Protein AF-A0A3Q0JD20-F1 (afdb_monomer_lite)

Organism: Diaphorina citri (NCBI:txid121845)

Foldseek 3Di:
DDDPPPPDPFFWWKWKWAWDPPQFGWIWIWIDTQVDQKIKIKTGLGAHPDPPAAQWKWKFWFDAFFDPVDPPPSQPCVNLPDTLAGVCVVPNIGGSVDIDIDIDGCVRAPCDDPSHRQRIKMKMAGPVHRVDIIMGGTYTDDPWDWDKDWDADDPQKGFIKIWIWTDRVSNNDIGIDIDDDIDGNDPDPDPDDDDDDWDKDFDPPDPPDGDTDTDD

Structure (mmCIF, N/CA/C/O backbone):
data_AF-A0A3Q0JD20-F1
#
_entry.id   AF-A0A3Q0JD20-F1
#
loop_
_atom_site.group_PDB
_atom_site.id
_atom_site.type_symbol
_atom_site.label_atom_id
_atom_site.label_alt_id
_atom_site.label_comp_id
_atom_site.label_asym_id
_atom_site.label_entity_id
_atom_site.label_seq_id
_atom_site.pdbx_PDB_ins_code
_atom_site.Cartn_x
_atom_site.Cartn_y
_atom_site.Cartn_z
_atom_site.occupancy
_atom_site.B_iso_or_equiv
_atom_site.auth_seq_id
_atom_site.auth_comp_id
_atom_site.auth_asym_id
_atom_site.auth_atom_id
_atom_site.pdbx_PDB_model_num
ATOM 1 N N . MET A 1 1 ? -13.501 -41.258 -25.781 1.00 37.03 1 MET A N 1
ATOM 2 C CA . MET A 1 1 ? -12.650 -40.958 -24.613 1.00 37.03 1 MET A CA 1
ATOM 3 C C . MET A 1 1 ? -12.610 -39.444 -24.490 1.00 37.03 1 MET A C 1
ATOM 5 O O . MET A 1 1 ? -11.920 -38.802 -25.266 1.00 37.03 1 MET A O 1
ATOM 9 N N . GLY A 1 2 ? -13.510 -38.872 -23.688 1.00 36.22 2 GLY A N 1
ATOM 10 C CA . GLY A 1 2 ? -13.656 -37.421 -23.565 1.00 36.22 2 GLY A CA 1
ATOM 11 C C . GLY A 1 2 ? -12.635 -36.885 -22.573 1.00 36.22 2 GLY A C 1
ATOM 12 O O . GLY A 1 2 ? -12.594 -37.350 -21.437 1.00 36.22 2 GLY A O 1
ATOM 13 N N . ILE A 1 3 ? -11.800 -35.949 -23.015 1.00 35.47 3 ILE A N 1
ATOM 14 C CA . ILE A 1 3 ? -10.909 -35.191 -22.140 1.00 35.47 3 ILE A CA 1
ATOM 15 C C . ILE A 1 3 ? -11.804 -34.243 -21.341 1.00 35.47 3 ILE A C 1
ATOM 17 O O . ILE A 1 3 ? -12.331 -33.273 -21.882 1.00 35.47 3 ILE A O 1
ATOM 21 N N . PHE A 1 4 ? -12.019 -34.555 -20.066 1.00 32.06 4 PHE A N 1
ATOM 22 C CA . PHE A 1 4 ? -12.565 -33.595 -19.119 1.00 32.06 4 PHE A CA 1
ATOM 23 C C . PHE A 1 4 ? -11.442 -32.616 -18.773 1.00 32.06 4 PHE A C 1
ATOM 25 O O . PHE A 1 4 ? -10.504 -32.966 -18.059 1.00 32.06 4 PHE A O 1
ATOM 32 N N . LEU A 1 5 ? -11.526 -31.394 -19.299 1.00 33.56 5 LEU A N 1
ATOM 33 C CA . LEU A 1 5 ? -10.832 -30.255 -18.710 1.00 33.56 5 LEU A CA 1
ATOM 34 C C . LEU A 1 5 ? -11.464 -30.033 -17.336 1.00 33.56 5 LEU A C 1
ATOM 36 O O . LEU A 1 5 ? -12.539 -29.450 -17.219 1.00 33.56 5 LEU A O 1
ATOM 40 N N . VAL A 1 6 ? -10.817 -30.557 -16.298 1.00 34.03 6 VAL A N 1
ATOM 41 C CA . VAL A 1 6 ? -11.076 -30.122 -14.930 1.00 34.03 6 VAL A CA 1
ATOM 42 C C . VAL A 1 6 ? -10.598 -28.677 -14.879 1.00 34.03 6 VAL A C 1
ATOM 44 O O . VAL A 1 6 ? -9.407 -28.416 -14.738 1.00 34.03 6 VAL A O 1
ATOM 47 N N . SER A 1 7 ? -11.515 -27.725 -15.045 1.00 38.41 7 SER A N 1
ATOM 48 C CA . SER A 1 7 ? -11.275 -26.365 -14.588 1.00 38.41 7 SER A CA 1
ATOM 49 C C . SER A 1 7 ? -11.127 -26.457 -13.074 1.00 38.41 7 SER A C 1
ATOM 51 O O . SER A 1 7 ? -12.126 -26.531 -12.354 1.00 38.41 7 SER A O 1
ATOM 53 N N . HIS A 1 8 ? -9.890 -26.539 -12.583 1.00 38.94 8 HIS A N 1
ATOM 54 C CA . HIS A 1 8 ? -9.627 -26.202 -11.194 1.00 38.94 8 HIS A CA 1
ATOM 55 C C . HIS A 1 8 ? -10.212 -24.805 -10.997 1.00 38.94 8 HIS A C 1
ATOM 57 O O . HIS A 1 8 ? -9.825 -23.860 -11.685 1.00 38.94 8 HIS A O 1
ATOM 63 N N . LEU A 1 9 ? -11.212 -24.695 -10.123 1.00 44.88 9 LEU A N 1
ATOM 64 C CA . LEU A 1 9 ? -11.564 -23.420 -9.522 1.00 44.88 9 LEU A CA 1
ATOM 65 C C . LEU A 1 9 ? -10.283 -22.967 -8.825 1.00 44.88 9 LEU A C 1
ATOM 67 O O . LEU A 1 9 ? -9.969 -23.467 -7.749 1.00 44.88 9 LEU A O 1
ATOM 71 N N . ALA A 1 10 ? -9.490 -22.138 -9.504 1.00 50.50 10 ALA A N 1
ATOM 72 C CA . ALA A 1 10 ? -8.225 -21.638 -8.998 1.00 50.50 10 ALA A CA 1
ATOM 73 C C . ALA A 1 10 ? -8.539 -20.728 -7.807 1.00 50.50 10 ALA A C 1
ATOM 75 O O . ALA A 1 10 ? -8.822 -19.543 -7.956 1.00 50.50 10 ALA A O 1
ATOM 76 N N . GLY A 1 11 ? -8.608 -21.334 -6.624 1.00 67.38 11 GLY A N 1
ATOM 77 C CA . GLY A 1 11 ? -8.734 -20.635 -5.359 1.00 67.38 11 GLY A CA 1
ATOM 78 C C . GLY A 1 11 ? -7.407 -19.981 -5.007 1.00 67.38 11 GLY A C 1
ATOM 79 O O . GLY A 1 11 ? -6.347 -20.585 -5.176 1.00 67.38 11 GLY A O 1
ATOM 80 N N . GLY A 1 12 ? -7.461 -18.750 -4.515 1.00 78.31 12 GLY A N 1
ATOM 81 C CA . GLY A 1 12 ? -6.278 -17.983 -4.152 1.00 78.31 12 GLY A CA 1
ATOM 82 C C . GLY A 1 12 ? -6.632 -16.639 -3.530 1.00 78.31 12 GLY A C 1
ATOM 83 O O . GLY A 1 12 ? -7.791 -16.214 -3.551 1.00 78.31 12 GLY A O 1
ATOM 84 N N . ILE A 1 13 ? -5.625 -15.983 -2.965 1.00 85.00 13 ILE A N 1
ATOM 85 C CA . ILE A 1 13 ? -5.710 -14.595 -2.513 1.00 85.00 13 ILE A CA 1
ATOM 86 C C . ILE A 1 13 ? -5.218 -13.722 -3.650 1.00 85.00 13 ILE A C 1
ATOM 88 O O . ILE A 1 13 ? -4.120 -13.929 -4.156 1.00 85.00 13 ILE A O 1
ATOM 92 N N . LYS A 1 14 ? -6.010 -12.719 -4.021 1.00 90.62 14 LYS A N 1
ATOM 93 C CA . LYS A 1 14 ? -5.610 -11.714 -4.999 1.00 90.62 14 LYS A CA 1
ATOM 94 C C . LYS A 1 14 ? -5.837 -10.332 -4.412 1.00 90.62 14 LYS A C 1
ATOM 96 O O . LYS A 1 14 ? -6.964 -9.979 -4.065 1.00 90.62 14 LYS A O 1
ATOM 101 N N . LEU A 1 15 ? -4.767 -9.557 -4.303 1.00 93.12 15 LEU A N 1
ATOM 102 C CA . LEU A 1 15 ? -4.792 -8.154 -3.917 1.00 93.12 15 LEU A CA 1
ATOM 103 C C . LEU A 1 15 ? -4.503 -7.285 -5.140 1.00 93.12 15 LEU A C 1
ATOM 105 O O . LEU A 1 15 ? -3.680 -7.636 -5.984 1.00 93.12 15 LEU A O 1
ATOM 109 N N . LYS A 1 16 ? -5.171 -6.138 -5.230 1.00 95.81 16 LYS A N 1
ATOM 110 C CA . LYS A 1 16 ? -4.946 -5.128 -6.261 1.00 95.81 16 LYS A CA 1
ATOM 111 C C . LYS A 1 16 ? -4.810 -3.741 -5.652 1.00 95.81 16 LYS A C 1
ATOM 113 O O . LYS A 1 16 ? -5.627 -3.333 -4.822 1.00 95.81 16 LYS A O 1
ATOM 118 N N . ALA A 1 17 ? -3.808 -3.012 -6.128 1.00 97.44 17 ALA A N 1
ATOM 119 C CA . ALA A 1 17 ? -3.634 -1.584 -5.911 1.00 97.44 17 ALA A CA 1
ATOM 120 C C . ALA A 1 17 ? -3.932 -0.838 -7.217 1.00 97.44 17 ALA A C 1
ATOM 122 O O . ALA A 1 17 ? -3.200 -0.977 -8.197 1.00 97.44 17 ALA A O 1
ATOM 123 N N . TYR A 1 18 ? -5.001 -0.040 -7.227 1.00 96.12 18 TYR A N 1
ATOM 124 C CA . TYR A 1 18 ? -5.397 0.769 -8.381 1.00 96.12 18 TYR A CA 1
ATOM 125 C C . TYR A 1 18 ? -4.775 2.161 -8.292 1.00 96.12 18 TYR A C 1
ATOM 127 O O . TYR A 1 18 ? -5.140 2.970 -7.438 1.00 96.12 18 TYR A O 1
ATOM 135 N N . ILE A 1 19 ? -3.841 2.453 -9.189 1.00 94.69 19 ILE A N 1
ATOM 136 C CA . ILE A 1 19 ? -3.089 3.704 -9.209 1.00 94.69 19 ILE A CA 1
ATOM 137 C C . ILE A 1 19 ? -3.730 4.643 -10.226 1.00 94.69 19 ILE A C 1
ATOM 139 O O . ILE A 1 19 ? -3.955 4.288 -11.381 1.00 94.69 19 ILE A O 1
ATOM 143 N N . SER A 1 20 ? -4.034 5.861 -9.784 1.00 91.94 20 SER A N 1
ATOM 144 C CA . SER A 1 20 ? -4.541 6.941 -10.634 1.00 91.94 20 SER A CA 1
ATOM 145 C C . SER A 1 20 ? -4.271 8.287 -9.963 1.00 91.94 20 SER A C 1
ATOM 147 O O . SER A 1 20 ? -5.159 8.913 -9.378 1.00 91.94 20 SER A O 1
ATOM 149 N N . GLN A 1 21 ? -3.016 8.727 -9.992 1.00 91.00 21 GLN A N 1
ATOM 150 C CA . GLN A 1 21 ? -2.583 9.960 -9.340 1.00 91.00 21 GLN A CA 1
ATOM 151 C C . GLN A 1 21 ? -1.404 10.573 -10.090 1.00 91.00 21 GLN A C 1
ATOM 153 O O . GLN A 1 21 ? -0.590 9.853 -10.651 1.00 91.00 21 GLN A O 1
ATOM 158 N N . HIS A 1 22 ? -1.315 11.908 -10.109 1.00 86.69 22 HIS A N 1
ATOM 159 C CA . HIS A 1 22 ? -0.212 12.629 -10.751 1.00 86.69 22 HIS A CA 1
ATOM 160 C C . HIS A 1 22 ? -0.002 12.213 -12.228 1.00 86.69 22 HIS A C 1
ATOM 162 O O . HIS A 1 22 ? 1.069 12.349 -12.774 1.00 86.69 22 HIS A O 1
ATOM 168 N N . GLY A 1 23 ? -1.015 11.703 -12.931 1.00 87.44 23 GLY A N 1
ATOM 169 C CA . GLY A 1 23 ? -0.831 11.221 -14.307 1.00 87.44 23 GLY A CA 1
ATOM 170 C C . GLY A 1 23 ? -0.112 9.871 -14.422 1.00 87.44 23 GLY A C 1
ATOM 171 O O . GLY A 1 23 ? 0.095 9.419 -15.542 1.00 87.44 23 GLY A O 1
ATOM 172 N N . VAL A 1 24 ? 0.207 9.200 -13.313 1.00 91.75 24 VAL A N 1
ATOM 173 C CA . VAL A 1 24 ? 0.491 7.759 -13.287 1.00 91.75 24 VAL A CA 1
ATOM 174 C C . VAL A 1 24 ? -0.833 7.016 -13.143 1.00 91.75 24 VAL A C 1
ATOM 176 O O . VAL A 1 24 ? -1.653 7.350 -12.281 1.00 91.75 24 VAL A O 1
ATOM 179 N N . GLN A 1 25 ? -1.058 6.026 -13.999 1.00 93.62 25 GLN A N 1
ATOM 180 C CA . GLN A 1 25 ? -2.265 5.209 -14.000 1.00 93.62 25 GLN A CA 1
ATOM 181 C C . GLN A 1 25 ? -1.908 3.749 -14.240 1.00 93.62 25 GLN A C 1
ATOM 183 O O . GLN A 1 25 ? -1.062 3.487 -15.078 1.00 93.62 25 GLN A O 1
ATOM 188 N N . GLY A 1 26 ? -2.591 2.827 -13.565 1.00 93.75 26 GLY A N 1
ATOM 189 C CA . GLY A 1 26 ? -2.533 1.390 -13.822 1.00 93.75 26 GLY A CA 1
ATOM 190 C C . GLY A 1 26 ? -2.874 0.593 -12.579 1.00 93.75 26 GLY A C 1
ATOM 191 O O . GLY A 1 26 ? -3.476 1.119 -11.642 1.00 93.75 26 GLY A O 1
ATOM 192 N N . GLU A 1 27 ? -2.479 -0.670 -12.555 1.00 95.50 27 GLU A N 1
ATOM 193 C CA . GLU A 1 27 ? -2.666 -1.520 -11.386 1.00 95.50 27 GLU A CA 1
ATOM 194 C C . GLU A 1 27 ? -1.433 -2.367 -11.085 1.00 95.50 27 GLU A C 1
ATOM 196 O O . GLU A 1 27 ? -0.681 -2.745 -11.986 1.00 95.50 27 GLU A O 1
ATOM 201 N N . VAL A 1 28 ? -1.251 -2.669 -9.801 1.00 97.06 28 VAL A N 1
ATOM 202 C CA . VAL A 1 28 ? -0.320 -3.691 -9.317 1.00 97.06 28 VAL A CA 1
ATOM 203 C C . VAL A 1 28 ? -1.145 -4.796 -8.673 1.00 97.06 28 VAL A C 1
ATOM 205 O O . VAL A 1 28 ? -1.977 -4.524 -7.804 1.00 97.06 28 VAL A O 1
ATOM 208 N N . THR A 1 29 ? -0.939 -6.029 -9.122 1.00 96.06 29 THR A N 1
ATOM 209 C CA . THR A 1 29 ? -1.633 -7.231 -8.660 1.00 96.06 29 THR A CA 1
ATOM 210 C C . THR A 1 29 ? -0.663 -8.107 -7.885 1.00 96.06 29 THR A C 1
ATOM 212 O O . THR A 1 29 ? 0.443 -8.344 -8.355 1.00 96.06 29 THR A O 1
ATOM 215 N N . LEU A 1 30 ? -1.084 -8.590 -6.718 1.00 95.12 30 LEU A N 1
ATOM 216 C CA . LEU A 1 30 ? -0.382 -9.603 -5.938 1.00 95.12 30 LEU A CA 1
ATOM 217 C C . LEU A 1 30 ? -1.311 -10.809 -5.829 1.00 95.12 30 LEU A C 1
ATOM 219 O O . LEU A 1 30 ? -2.433 -10.669 -5.342 1.00 95.12 30 LEU A O 1
ATOM 223 N N . GLU A 1 31 ? -0.878 -11.973 -6.289 1.00 92.62 31 GLU A N 1
ATOM 224 C CA . GLU A 1 31 ? -1.709 -13.172 -6.339 1.00 92.62 31 GLU A CA 1
ATOM 225 C C . GLU A 1 31 ? -0.970 -14.381 -5.779 1.00 92.62 31 GLU A C 1
ATOM 227 O O . GLU A 1 31 ? 0.162 -14.666 -6.154 1.00 92.62 31 GLU A O 1
ATOM 232 N N . GLN A 1 32 ? -1.631 -15.098 -4.877 1.00 88.94 32 GLN A N 1
ATOM 233 C CA . GLN A 1 32 ? -1.166 -16.360 -4.329 1.00 88.94 32 GLN A CA 1
ATOM 234 C C . GLN A 1 32 ? -2.228 -17.427 -4.575 1.00 88.94 32 GLN A C 1
ATOM 236 O O . GLN A 1 32 ? -3.343 -17.334 -4.051 1.00 88.94 32 GLN A O 1
ATOM 241 N N . HIS A 1 33 ? -1.881 -18.457 -5.341 1.00 85.56 33 HIS A N 1
ATOM 242 C CA . HIS A 1 33 ? -2.729 -19.635 -5.509 1.00 85.56 33 HIS A CA 1
ATOM 243 C C . HIS A 1 33 ? -2.646 -20.552 -4.280 1.00 85.56 33 HIS A C 1
ATOM 245 O O . HIS A 1 33 ? -1.617 -20.620 -3.617 1.00 85.56 33 HIS A O 1
ATOM 251 N N . TYR A 1 34 ? -3.732 -21.272 -3.973 1.00 74.75 34 TYR A N 1
ATOM 252 C CA . TYR A 1 34 ? -3.849 -22.114 -2.770 1.00 74.75 34 TYR A CA 1
ATOM 253 C C . TYR A 1 34 ? -2.707 -23.133 -2.599 1.00 74.75 34 TYR A C 1
ATOM 255 O O . TYR A 1 34 ? -2.218 -23.331 -1.489 1.00 74.75 34 TYR A O 1
ATOM 263 N N . ASP A 1 35 ? -2.272 -23.749 -3.698 1.00 72.75 35 ASP A N 1
ATOM 264 C CA . ASP A 1 35 ? -1.235 -24.788 -3.696 1.00 72.75 35 ASP A CA 1
ATOM 265 C C . ASP A 1 35 ? 0.189 -24.227 -3.848 1.00 72.75 35 ASP A C 1
ATOM 267 O O . ASP A 1 35 ? 1.164 -24.981 -3.894 1.00 72.75 35 ASP A O 1
ATOM 271 N N . GLU A 1 36 ? 0.329 -22.901 -3.921 1.00 80.19 36 GLU A N 1
ATOM 272 C CA . GLU A 1 36 ? 1.595 -22.235 -4.186 1.00 80.19 36 GLU A CA 1
ATOM 273 C C . GLU A 1 36 ? 2.115 -21.480 -2.961 1.00 80.19 36 GLU A C 1
ATOM 275 O O . GLU A 1 36 ? 1.438 -20.672 -2.322 1.00 80.19 36 GLU A O 1
ATOM 280 N N . ARG A 1 37 ? 3.397 -21.706 -2.659 1.00 84.19 37 ARG A N 1
ATOM 281 C CA . ARG A 1 37 ? 4.149 -20.849 -1.731 1.00 84.19 37 ARG A CA 1
ATOM 282 C C . ARG A 1 37 ? 4.674 -19.590 -2.405 1.00 84.19 37 ARG A C 1
ATOM 284 O O . ARG A 1 37 ? 5.256 -18.755 -1.729 1.00 84.19 37 ARG A O 1
ATOM 291 N N . SER A 1 38 ? 4.499 -19.465 -3.715 1.00 91.00 38 SER A N 1
ATOM 292 C CA . SER A 1 38 ? 4.871 -18.277 -4.463 1.00 91.00 38 SER A CA 1
ATOM 293 C C . SER A 1 38 ? 3.743 -17.259 -4.506 1.00 91.00 38 SER A C 1
ATOM 295 O O . SER A 1 38 ? 2.569 -17.607 -4.608 1.00 91.00 38 SER A O 1
ATOM 297 N N . ILE A 1 39 ? 4.133 -15.992 -4.491 1.00 93.56 39 ILE A N 1
ATOM 298 C CA . ILE A 1 39 ? 3.282 -14.856 -4.806 1.00 93.56 39 ILE A CA 1
ATOM 299 C C . ILE A 1 39 ? 3.717 -14.329 -6.164 1.00 93.56 39 ILE A C 1
ATOM 301 O O . ILE A 1 39 ? 4.885 -13.985 -6.360 1.00 93.56 39 ILE A O 1
ATOM 305 N N . GLN A 1 40 ? 2.760 -14.248 -7.078 1.00 95.19 40 GLN A N 1
ATOM 306 C CA . GLN A 1 40 ? 2.910 -13.570 -8.354 1.00 95.19 40 GLN A CA 1
ATOM 307 C C . GLN A 1 40 ? 2.619 -12.082 -8.169 1.00 95.19 40 GLN A C 1
ATOM 309 O O . GLN A 1 40 ? 1.579 -11.709 -7.626 1.00 95.19 40 GLN A O 1
ATOM 314 N N . ILE A 1 41 ? 3.540 -11.227 -8.605 1.00 96.06 41 ILE A N 1
ATOM 315 C CA . ILE A 1 41 ? 3.409 -9.771 -8.566 1.00 96.06 41 ILE A CA 1
ATOM 316 C C . ILE A 1 41 ? 3.479 -9.252 -9.990 1.00 96.06 41 ILE A C 1
ATOM 318 O O . ILE A 1 41 ? 4.504 -9.397 -10.652 1.00 96.06 41 ILE A O 1
ATOM 322 N N . GLU A 1 42 ? 2.406 -8.614 -10.441 1.00 95.75 42 GLU A N 1
ATOM 323 C CA . GLU A 1 42 ? 2.266 -8.149 -11.817 1.00 95.75 42 GLU A CA 1
ATOM 324 C C . GLU A 1 42 ? 1.830 -6.693 -11.879 1.00 95.75 42 GLU A C 1
ATOM 326 O O . GLU A 1 42 ? 0.903 -6.273 -11.183 1.00 95.75 42 GLU A O 1
ATOM 331 N N . THR A 1 43 ? 2.453 -5.918 -12.760 1.00 95.19 43 THR A N 1
ATOM 332 C CA . THR A 1 43 ? 1.970 -4.584 -13.125 1.00 95.19 43 THR A CA 1
ATOM 333 C C . THR A 1 43 ? 1.158 -4.672 -14.409 1.00 95.19 43 THR A C 1
ATOM 335 O O . THR A 1 43 ? 1.538 -5.352 -15.352 1.00 95.19 43 THR A O 1
ATOM 338 N N . THR A 1 44 ? -0.002 -4.021 -14.469 1.00 92.38 44 THR A N 1
ATOM 339 C CA . THR A 1 44 ? -0.865 -4.035 -15.661 1.00 92.38 44 THR A CA 1
ATOM 340 C C . THR A 1 44 ? -1.275 -2.621 -16.024 1.00 92.38 44 THR A C 1
ATOM 342 O O . THR A 1 44 ? -1.865 -1.897 -15.219 1.00 92.38 44 THR A O 1
ATOM 345 N N . GLY A 1 45 ? -0.949 -2.215 -17.255 1.00 86.50 45 GLY A N 1
ATOM 346 C CA . GLY A 1 45 ? -1.277 -0.885 -17.773 1.00 86.50 45 GLY A CA 1
ATOM 347 C C . GLY A 1 45 ? -0.721 0.258 -16.923 1.00 86.50 45 GLY A C 1
ATOM 348 O O . GLY A 1 45 ? -1.302 1.339 -16.944 1.00 86.50 45 GLY A O 1
ATOM 349 N N . LEU A 1 46 ? 0.344 0.000 -16.155 1.00 88.81 46 LEU A N 1
ATOM 350 C CA . LEU A 1 46 ? 0.976 0.967 -15.274 1.00 88.81 46 LEU A CA 1
ATOM 351 C C . LEU A 1 46 ? 1.896 1.869 -16.082 1.00 88.81 46 LEU A C 1
ATOM 353 O O . LEU A 1 46 ? 2.996 1.478 -16.438 1.00 88.81 46 LEU A O 1
ATOM 357 N N . VAL A 1 47 ? 1.399 3.060 -16.394 1.00 88.44 47 VAL A N 1
ATOM 358 C CA . VAL A 1 47 ? 2.043 4.021 -17.283 1.00 88.44 47 VAL A CA 1
ATOM 359 C C . VAL A 1 47 ? 1.977 5.420 -16.700 1.00 88.44 47 VAL A C 1
ATOM 361 O O . VAL A 1 47 ? 1.085 5.769 -15.921 1.00 88.44 47 VAL A O 1
ATOM 364 N N . ARG A 1 48 ? 2.897 6.263 -17.150 1.00 87.19 48 ARG A N 1
ATOM 365 C CA . ARG A 1 48 ? 2.909 7.693 -16.875 1.00 87.19 48 ARG A CA 1
ATOM 366 C C . ARG A 1 48 ? 2.426 8.459 -18.107 1.00 87.19 48 ARG A C 1
ATOM 368 O O . ARG A 1 48 ? 2.825 8.168 -19.224 1.00 87.19 48 ARG A O 1
ATOM 375 N N . LYS A 1 49 ? 1.571 9.458 -17.897 1.00 83.50 49 LYS A N 1
ATOM 376 C CA . LYS A 1 49 ? 1.000 10.325 -18.947 1.00 83.50 49 LYS A CA 1
ATOM 377 C C . LYS A 1 49 ? 1.701 11.678 -19.090 1.00 83.50 49 LYS A C 1
ATOM 379 O O . LYS A 1 49 ? 1.311 12.479 -19.932 1.00 83.50 49 LYS A O 1
ATOM 384 N N . VAL A 1 50 ? 2.654 11.975 -18.213 1.00 81.69 50 VAL A N 1
ATOM 385 C CA . VAL A 1 50 ? 3.371 13.253 -18.145 1.00 81.69 50 VAL A CA 1
ATOM 386 C C . VAL A 1 50 ? 4.831 12.976 -18.438 1.00 81.69 50 VAL A C 1
ATOM 388 O O . VAL A 1 50 ? 5.471 12.421 -17.563 1.00 81.69 50 VAL A O 1
ATOM 391 N N . ASP A 1 51 ? 5.360 13.382 -19.592 1.00 74.25 51 ASP A N 1
ATOM 392 C CA . ASP A 1 51 ? 6.689 12.967 -20.090 1.00 74.25 51 ASP A CA 1
ATOM 393 C C . ASP A 1 51 ? 7.899 13.573 -19.345 1.00 74.25 51 ASP A C 1
ATOM 395 O O . ASP A 1 51 ? 9.032 13.141 -19.542 1.00 74.25 51 ASP A O 1
ATOM 399 N N . THR A 1 52 ? 7.698 14.529 -18.432 1.00 79.06 52 THR A N 1
ATOM 400 C CA . THR A 1 52 ? 8.792 15.297 -17.793 1.00 79.06 52 THR A CA 1
ATOM 401 C C . THR A 1 52 ? 9.524 14.612 -16.631 1.00 79.06 52 THR A C 1
ATOM 403 O O . THR A 1 52 ? 10.619 15.025 -16.271 1.00 79.06 52 THR A O 1
ATOM 406 N N . TRP A 1 53 ? 8.932 13.599 -16.016 1.00 82.19 53 TRP A N 1
ATOM 407 C CA . TRP A 1 53 ? 9.515 12.767 -14.951 1.00 82.19 53 TRP A CA 1
ATOM 408 C C . TRP A 1 53 ? 10.372 11.598 -15.479 1.00 82.19 53 TRP A C 1
ATOM 410 O O . TRP A 1 53 ? 10.407 11.312 -16.674 1.00 82.19 53 TRP A O 1
ATOM 420 N N . GLY A 1 54 ? 11.102 10.922 -14.594 1.00 84.12 54 GLY A N 1
ATOM 421 C CA . GLY A 1 54 ? 11.777 9.670 -14.953 1.00 84.12 54 GLY A CA 1
ATOM 422 C C . GLY A 1 54 ? 10.796 8.496 -15.043 1.00 84.12 54 GLY A C 1
ATOM 423 O O . GLY A 1 54 ? 9.736 8.520 -14.410 1.00 84.12 54 GLY A O 1
ATOM 424 N N . ASP A 1 55 ? 11.170 7.452 -15.781 1.00 86.88 55 ASP A N 1
ATOM 425 C CA . ASP A 1 55 ? 10.383 6.211 -15.868 1.00 86.88 55 ASP A CA 1
ATOM 426 C C . ASP A 1 55 ? 10.755 5.197 -14.781 1.00 86.88 55 ASP A C 1
ATOM 428 O O . ASP A 1 55 ? 10.018 4.240 -14.561 1.00 86.88 55 ASP A O 1
ATOM 432 N N . LEU A 1 56 ? 11.843 5.451 -14.046 1.00 93.31 56 LEU A N 1
ATOM 433 C CA . LEU A 1 56 ? 12.272 4.653 -12.904 1.00 93.31 56 LEU A CA 1
ATOM 434 C C . LEU A 1 56 ? 11.612 5.139 -11.607 1.00 93.31 56 LEU A C 1
ATOM 436 O O . LEU A 1 56 ? 11.642 6.331 -11.279 1.00 93.31 56 LEU A O 1
ATOM 440 N N . TRP A 1 57 ? 11.004 4.207 -10.882 1.00 95.44 57 TRP A N 1
ATOM 441 C CA . TRP A 1 57 ? 10.241 4.446 -9.664 1.00 95.44 57 TRP A CA 1
ATOM 442 C C . TRP A 1 57 ? 10.620 3.441 -8.586 1.00 95.44 57 TRP A C 1
ATOM 444 O O . TRP A 1 57 ? 10.939 2.287 -8.854 1.00 95.44 57 TRP A O 1
ATOM 454 N N . HIS A 1 58 ? 10.544 3.887 -7.345 1.00 96.69 58 HIS A N 1
ATOM 455 C CA . HIS A 1 58 ? 10.770 3.071 -6.164 1.00 96.69 58 HIS A CA 1
ATOM 456 C C . HIS A 1 58 ? 9.436 2.705 -5.564 1.00 96.69 58 HIS A C 1
ATOM 458 O O . HIS A 1 58 ? 8.517 3.522 -5.576 1.00 96.69 58 HIS A O 1
ATOM 464 N N . TRP A 1 59 ? 9.328 1.495 -5.038 1.00 97.44 59 TRP A N 1
ATOM 465 C CA . TRP A 1 59 ? 8.064 0.969 -4.549 1.00 97.44 59 TRP A CA 1
ATOM 466 C C . TRP A 1 59 ? 8.205 0.322 -3.182 1.00 97.44 59 TRP A C 1
ATOM 468 O O . TRP A 1 59 ? 9.154 -0.399 -2.874 1.00 97.44 59 TRP A O 1
ATOM 478 N N . SER A 1 60 ? 7.241 0.619 -2.320 1.00 97.94 60 SER A N 1
ATOM 479 C CA . SER A 1 60 ? 7.209 0.124 -0.951 1.00 97.94 60 SER A CA 1
ATOM 480 C C . SER A 1 60 ? 5.778 -0.087 -0.483 1.00 97.94 60 SER A C 1
ATOM 482 O O . SER A 1 60 ? 4.844 0.528 -0.998 1.00 97.94 60 SER A O 1
ATOM 484 N N . ILE A 1 61 ? 5.607 -0.958 0.508 1.00 98.31 61 ILE A N 1
ATOM 485 C CA . ILE A 1 61 ? 4.325 -1.155 1.186 1.00 98.31 61 ILE A CA 1
ATOM 486 C C . ILE A 1 61 ? 4.368 -0.440 2.533 1.00 98.31 61 ILE A C 1
ATOM 488 O O . ILE A 1 61 ? 5.336 -0.577 3.289 1.00 98.31 61 ILE A O 1
ATOM 492 N N . ARG A 1 62 ? 3.323 0.328 2.831 1.00 98.00 62 ARG A N 1
ATOM 493 C CA . ARG A 1 62 ? 3.186 1.186 4.008 1.00 98.00 62 ARG A CA 1
ATOM 494 C C . ARG A 1 62 ? 2.004 0.754 4.867 1.00 98.00 62 ARG A C 1
ATOM 496 O O . ARG A 1 62 ? 1.017 0.232 4.364 1.00 98.00 62 ARG A O 1
ATOM 503 N N . GLU A 1 63 ? 2.134 0.981 6.166 1.00 94.88 63 GLU A N 1
ATOM 504 C CA . GLU A 1 63 ? 1.266 0.437 7.215 1.00 94.88 63 GLU A CA 1
ATOM 505 C C . GLU A 1 63 ? -0.223 0.758 7.065 1.00 94.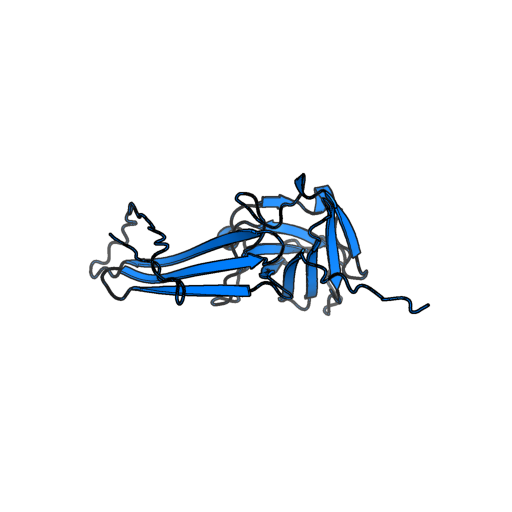88 63 GLU A C 1
ATOM 507 O O . GLU A 1 63 ? -1.054 -0.114 7.303 1.00 94.88 63 GLU A O 1
ATOM 512 N N . PHE A 1 64 ? -0.571 1.981 6.670 1.00 93.44 64 PHE A N 1
ATOM 513 C CA . PHE A 1 64 ? -1.959 2.430 6.649 1.00 93.44 64 PHE A CA 1
ATOM 514 C C . PHE A 1 64 ? -2.549 2.472 5.235 1.00 93.44 64 PHE A C 1
ATOM 516 O O . PHE A 1 64 ? -1.828 2.766 4.273 1.00 93.44 64 PHE A O 1
ATOM 523 N N . PRO A 1 65 ? -3.865 2.220 5.092 1.00 93.62 65 PRO A N 1
ATOM 524 C CA . PRO A 1 65 ? -4.574 2.422 3.835 1.00 93.62 65 PRO A CA 1
ATOM 525 C C . PRO A 1 65 ? -4.549 3.897 3.421 1.00 93.62 65 PRO A C 1
ATOM 527 O O . PRO A 1 65 ? -4.444 4.803 4.248 1.00 93.62 65 PRO A O 1
ATOM 530 N N . VAL A 1 66 ? -4.712 4.152 2.123 1.00 93.81 66 VAL A N 1
ATOM 531 C CA . VAL A 1 66 ? -4.826 5.516 1.599 1.00 93.81 66 VAL A CA 1
ATOM 532 C C . VAL A 1 66 ? -6.176 6.117 1.987 1.00 93.81 66 VAL A C 1
ATOM 534 O O . VAL A 1 66 ? -7.235 5.579 1.660 1.00 93.81 66 VAL A O 1
ATOM 537 N N . GLU A 1 67 ? -6.142 7.280 2.635 1.00 88.69 67 GLU A N 1
ATOM 538 C CA . GLU A 1 67 ? -7.339 8.055 2.952 1.00 88.69 67 GLU A CA 1
ATOM 539 C C . GLU A 1 67 ? -7.740 8.948 1.763 1.00 88.69 67 GLU A C 1
ATOM 541 O O . GLU A 1 67 ? -7.072 9.933 1.439 1.00 88.69 67 GLU A O 1
ATOM 546 N N . TYR A 1 68 ? -8.860 8.627 1.111 1.00 86.56 68 TYR A N 1
ATOM 547 C CA . TYR A 1 68 ? -9.333 9.354 -0.077 1.00 86.56 68 TYR A CA 1
ATOM 548 C C . TYR A 1 68 ? -10.233 10.564 0.232 1.00 86.56 68 TYR A C 1
ATOM 550 O O . TYR A 1 68 ? -10.641 11.269 -0.690 1.00 86.56 68 TYR A O 1
ATOM 558 N N . THR A 1 69 ? -10.527 10.847 1.506 1.00 84.06 69 THR A N 1
ATOM 559 C CA . THR A 1 69 ? -11.312 12.029 1.920 1.00 84.06 69 THR A CA 1
ATOM 560 C C . THR A 1 69 ? -10.550 13.333 1.660 1.00 84.06 69 THR A C 1
ATOM 562 O O . THR A 1 69 ? -11.147 14.338 1.271 1.00 84.06 69 THR A O 1
ATOM 565 N N . ARG A 1 70 ? -9.219 13.314 1.823 1.00 82.31 70 ARG A N 1
ATOM 566 C CA . ARG A 1 70 ? -8.316 14.432 1.545 1.00 82.31 70 ARG A CA 1
ATOM 567 C C . ARG A 1 70 ? -7.305 14.027 0.483 1.00 82.31 70 ARG A C 1
ATOM 569 O O . ARG A 1 70 ? -6.326 13.344 0.762 1.00 82.31 70 ARG A O 1
ATOM 576 N N . LEU A 1 71 ? -7.524 14.515 -0.735 1.00 86.06 71 LEU A N 1
ATOM 577 C CA . LEU A 1 71 ? -6.715 14.154 -1.900 1.00 86.06 71 LEU A CA 1
ATOM 578 C C . LEU A 1 71 ? -5.271 14.674 -1.830 1.00 86.06 71 LEU A C 1
ATOM 580 O O . LEU A 1 71 ? -4.380 14.051 -2.403 1.00 86.06 71 LEU A O 1
ATOM 584 N N . GLU A 1 72 ? -5.039 15.783 -1.136 1.00 87.00 72 GLU A N 1
ATOM 585 C CA . GLU A 1 72 ? -3.715 16.383 -0.953 1.00 87.00 72 GLU A CA 1
ATOM 586 C C . GLU A 1 72 ? -2.925 15.676 0.150 1.00 87.00 72 GLU A C 1
ATOM 588 O O . GLU A 1 72 ? -3.486 15.327 1.195 1.00 87.00 72 GLU A O 1
ATOM 593 N N . GLU A 1 73 ? -1.614 15.509 -0.066 1.00 90.19 73 GLU A N 1
ATOM 594 C CA . GLU A 1 73 ? -0.671 14.930 0.910 1.00 90.19 73 GLU A CA 1
ATOM 595 C C . GLU A 1 73 ? -1.076 13.523 1.395 1.00 90.19 73 GLU A C 1
ATOM 597 O O . GLU A 1 73 ? -0.644 13.059 2.444 1.00 90.19 73 GLU A O 1
ATOM 602 N N . ARG A 1 74 ? -1.927 12.812 0.646 1.00 93.81 74 ARG A N 1
ATOM 603 C CA . ARG A 1 74 ? -2.402 11.477 1.042 1.00 93.81 74 ARG A CA 1
ATOM 604 C C . ARG A 1 74 ? -1.316 10.403 1.013 1.00 93.81 74 ARG A C 1
ATOM 606 O O . ARG A 1 74 ? -1.479 9.380 1.658 1.00 93.81 74 ARG A O 1
ATOM 613 N N . CYS A 1 75 ? -0.229 10.651 0.281 1.00 96.19 75 CYS A N 1
ATOM 614 C CA . CYS A 1 75 ? 0.902 9.734 0.145 1.00 96.19 75 CYS A CA 1
ATOM 615 C C . CYS A 1 75 ? 2.116 10.138 0.999 1.00 96.19 75 CYS A C 1
ATOM 617 O O . CYS A 1 75 ? 3.238 9.736 0.690 1.00 96.19 75 CYS A O 1
ATOM 619 N N . THR A 1 76 ? 1.935 10.984 2.020 1.00 95.62 76 THR A N 1
ATOM 620 C CA . THR A 1 76 ? 3.034 11.319 2.935 1.00 95.62 76 THR A CA 1
ATOM 621 C C . THR A 1 76 ? 3.238 10.225 3.976 1.00 95.62 76 THR A C 1
ATOM 623 O O . THR A 1 76 ? 2.329 9.450 4.285 1.00 95.62 76 THR A O 1
ATOM 626 N N . ASP A 1 77 ? 4.443 10.172 4.534 1.00 95.69 77 ASP A N 1
ATOM 627 C CA . ASP A 1 77 ? 4.817 9.177 5.535 1.00 95.69 77 ASP A CA 1
ATOM 628 C C . ASP A 1 77 ? 3.960 9.293 6.807 1.00 95.69 77 ASP A C 1
ATOM 630 O O . ASP A 1 77 ? 3.617 8.282 7.414 1.00 95.69 77 ASP A O 1
ATOM 634 N N . GLU A 1 78 ? 3.533 10.507 7.172 1.00 94.12 78 GLU A N 1
ATOM 635 C CA . GLU A 1 78 ? 2.659 10.746 8.326 1.00 94.12 78 GLU A CA 1
ATOM 636 C C . GLU A 1 78 ? 1.279 10.107 8.160 1.00 94.12 78 GLU A C 1
ATOM 638 O O . GLU A 1 78 ? 0.656 9.741 9.155 1.00 94.12 78 GLU A O 1
ATOM 643 N N . ARG A 1 79 ? 0.787 9.982 6.919 1.00 93.56 79 ARG A N 1
ATOM 644 C CA . ARG A 1 79 ? -0.523 9.379 6.635 1.00 93.56 79 ARG A CA 1
ATOM 645 C C . ARG A 1 79 ? -0.443 7.895 6.347 1.00 93.56 79 ARG A C 1
ATOM 647 O O . ARG A 1 79 ? -1.309 7.154 6.792 1.00 93.56 79 ARG A O 1
ATOM 654 N N . LEU A 1 80 ? 0.579 7.470 5.612 1.00 95.75 80 LEU A N 1
ATOM 655 C CA . LEU A 1 80 ? 0.739 6.067 5.237 1.00 95.75 80 LEU A CA 1
ATOM 656 C C . LEU A 1 80 ? 1.391 5.228 6.345 1.00 95.75 80 LEU A C 1
ATOM 658 O O . LEU A 1 80 ? 1.419 4.004 6.249 1.00 95.75 80 LEU A O 1
ATOM 662 N N . GLY A 1 81 ? 1.905 5.857 7.405 1.00 95.81 81 GLY A N 1
ATOM 663 C CA . GLY A 1 81 ? 2.564 5.160 8.507 1.00 95.81 81 GLY A CA 1
ATOM 664 C C . GLY A 1 81 ? 3.932 4.629 8.096 1.00 95.81 81 GLY A C 1
ATOM 665 O O . GLY A 1 81 ? 4.486 5.038 7.075 1.00 95.81 81 GLY A O 1
ATOM 666 N N . LYS A 1 82 ? 4.518 3.725 8.887 1.00 96.75 82 LYS A N 1
ATOM 667 C CA . LYS A 1 82 ? 5.881 3.228 8.629 1.00 96.75 82 LYS A CA 1
ATOM 668 C C . LYS A 1 82 ? 5.946 2.358 7.368 1.00 96.75 82 LYS A C 1
ATOM 670 O O . LYS A 1 82 ? 4.943 1.813 6.907 1.00 96.75 82 LYS A O 1
ATOM 675 N N . GLN A 1 83 ? 7.151 2.191 6.832 1.00 97.38 83 GLN A N 1
ATOM 676 C CA . GLN A 1 83 ? 7.400 1.216 5.775 1.00 97.38 83 GLN A CA 1
ATOM 677 C C . GLN A 1 83 ? 7.361 -0.202 6.351 1.00 97.38 83 GLN A C 1
ATOM 679 O O . GLN A 1 83 ? 8.127 -0.514 7.261 1.00 97.38 83 GLN A O 1
ATOM 684 N N . LEU A 1 84 ? 6.484 -1.048 5.811 1.00 96.12 84 LEU A N 1
ATOM 685 C CA . LEU A 1 84 ? 6.412 -2.470 6.145 1.00 96.12 84 LEU A CA 1
ATOM 686 C C . LEU A 1 84 ? 7.382 -3.282 5.288 1.00 96.12 84 LEU A C 1
ATOM 688 O O . LEU A 1 84 ? 8.119 -4.113 5.809 1.00 96.12 84 LEU A O 1
ATOM 692 N N . VAL A 1 85 ? 7.401 -3.014 3.977 1.00 96.75 85 VAL A N 1
ATOM 693 C CA . VAL A 1 85 ? 8.205 -3.763 3.003 1.00 96.75 85 VAL A CA 1
ATOM 694 C C . VAL A 1 85 ? 8.864 -2.807 2.018 1.00 96.75 85 VAL A C 1
ATOM 696 O O . VAL A 1 85 ? 8.212 -1.911 1.482 1.00 96.75 85 VAL A O 1
ATOM 699 N N . ASN A 1 86 ? 10.157 -3.020 1.766 1.00 96.75 86 ASN A N 1
ATOM 700 C CA . ASN A 1 86 ? 10.882 -2.381 0.672 1.00 96.75 86 ASN A CA 1
ATOM 701 C C . ASN A 1 86 ? 10.878 -3.302 -0.558 1.00 96.75 86 ASN A C 1
ATOM 703 O O . ASN A 1 86 ? 11.653 -4.261 -0.595 1.00 96.75 86 ASN A O 1
ATOM 707 N N . LEU A 1 87 ? 10.036 -3.027 -1.556 1.00 96.75 87 LEU A N 1
ATOM 708 C CA . LEU A 1 87 ? 9.943 -3.893 -2.735 1.00 96.75 87 LEU A CA 1
ATOM 709 C C . LEU A 1 87 ? 11.172 -3.762 -3.638 1.00 96.7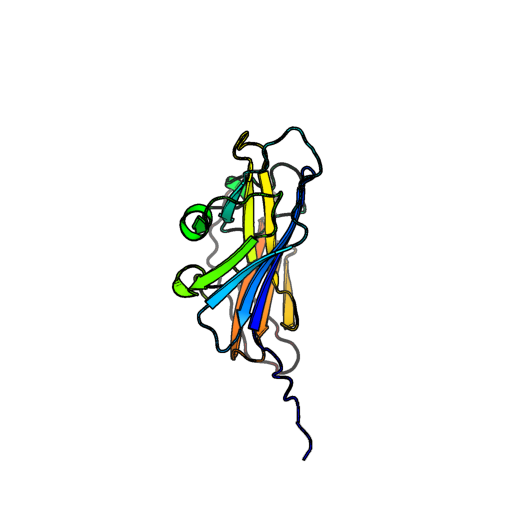5 87 LEU A C 1
ATOM 711 O O . LEU A 1 87 ? 11.552 -4.754 -4.251 1.00 96.75 87 LEU A O 1
ATOM 715 N N . ASP A 1 88 ? 11.876 -2.625 -3.630 1.00 95.50 88 ASP A N 1
ATOM 716 C CA . ASP A 1 88 ? 13.143 -2.481 -4.360 1.00 95.50 88 ASP A CA 1
ATOM 717 C C . ASP A 1 88 ? 14.164 -3.545 -3.945 1.00 95.50 88 ASP A C 1
ATOM 719 O O . ASP A 1 88 ? 14.904 -4.072 -4.770 1.00 95.50 88 ASP A O 1
ATOM 723 N N . SER A 1 89 ? 14.209 -3.870 -2.650 1.00 95.00 89 SER A N 1
ATOM 724 C CA . SER A 1 89 ? 15.173 -4.835 -2.111 1.00 95.00 89 SER A CA 1
ATOM 725 C C . SER A 1 89 ? 14.878 -6.283 -2.510 1.00 95.00 89 SER A C 1
ATOM 727 O O . SER A 1 89 ? 15.762 -7.131 -2.420 1.00 95.00 89 SER A O 1
ATOM 729 N N . ILE A 1 90 ? 13.648 -6.553 -2.955 1.00 94.31 90 ILE A N 1
ATOM 730 C CA . ILE A 1 90 ? 13.166 -7.886 -3.328 1.00 94.31 90 ILE A CA 1
ATOM 731 C C . ILE A 1 90 ? 13.124 -8.025 -4.856 1.00 94.31 90 ILE A C 1
ATOM 733 O O . ILE A 1 90 ? 13.527 -9.050 -5.399 1.00 94.31 90 ILE A O 1
ATOM 737 N N . LEU A 1 91 ? 12.638 -6.993 -5.547 1.00 94.94 91 LEU A N 1
ATOM 738 C CA . LEU A 1 91 ? 12.264 -7.023 -6.963 1.00 94.94 91 LEU A CA 1
ATOM 739 C C . LEU A 1 91 ? 13.111 -6.085 -7.833 1.00 94.94 91 LEU A C 1
ATOM 741 O O . LEU A 1 91 ? 13.095 -6.206 -9.056 1.00 94.94 91 LEU A O 1
ATOM 745 N N . GLY A 1 92 ? 13.854 -5.166 -7.215 1.00 94.62 92 GLY A N 1
ATOM 746 C CA . GLY A 1 92 ? 14.450 -4.019 -7.891 1.00 94.62 92 GLY A CA 1
ATOM 747 C C . GLY A 1 92 ? 13.458 -2.862 -8.075 1.00 94.62 92 GLY A C 1
ATOM 748 O O . GLY A 1 92 ? 12.267 -3.006 -7.785 1.00 94.62 92 GLY A O 1
ATOM 749 N N . PRO A 1 93 ? 13.948 -1.692 -8.520 1.00 93.81 93 PRO A N 1
ATOM 750 C CA . PRO A 1 93 ? 13.098 -0.555 -8.850 1.00 93.81 93 PRO A CA 1
ATOM 751 C C . PRO A 1 93 ? 12.216 -0.860 -10.067 1.00 93.81 93 PRO A C 1
ATOM 753 O O . PRO A 1 93 ? 12.541 -1.692 -10.915 1.00 93.81 93 PRO A O 1
ATOM 756 N N . LEU A 1 94 ? 11.100 -0.150 -10.157 1.00 93.62 94 LEU A N 1
ATOM 757 C CA . LEU A 1 94 ? 10.073 -0.330 -11.166 1.00 93.62 94 LEU A CA 1
ATOM 758 C C . LEU A 1 94 ? 10.287 0.616 -12.355 1.00 93.62 94 LEU A C 1
ATOM 760 O O . LEU A 1 94 ? 10.358 1.828 -12.176 1.00 93.62 94 LEU A O 1
ATOM 764 N N . ASP A 1 95 ? 10.332 0.071 -13.569 1.00 91.62 95 ASP A N 1
ATOM 765 C CA . ASP A 1 95 ? 10.312 0.847 -14.816 1.00 91.62 95 ASP A CA 1
ATOM 766 C C . ASP A 1 95 ? 8.878 0.913 -15.366 1.00 91.62 95 ASP A C 1
ATOM 768 O O . ASP A 1 95 ? 8.334 -0.095 -15.816 1.00 91.62 95 ASP A O 1
ATOM 772 N N . LEU A 1 96 ? 8.261 2.098 -15.341 1.00 88.81 96 LEU A N 1
ATOM 773 C CA . LEU A 1 96 ? 6.874 2.311 -15.779 1.00 88.81 96 LEU A CA 1
ATOM 774 C C . LEU A 1 96 ? 6.668 2.220 -17.300 1.00 88.81 96 LEU A C 1
ATOM 776 O O . LEU A 1 96 ? 5.527 2.257 -17.759 1.00 88.81 96 LEU A O 1
ATOM 780 N N . ASN A 1 97 ? 7.728 2.107 -18.102 1.00 83.44 97 ASN A N 1
ATOM 781 C CA . ASN A 1 97 ? 7.588 1.839 -19.536 1.00 83.44 97 ASN A CA 1
ATOM 782 C C . ASN A 1 97 ? 7.389 0.353 -19.845 1.00 83.44 97 ASN A C 1
ATOM 784 O O . ASN A 1 97 ? 7.097 -0.005 -20.990 1.00 83.44 97 ASN A O 1
ATOM 788 N N . GLN A 1 98 ? 7.574 -0.518 -18.854 1.00 83.56 98 GLN A N 1
ATOM 789 C CA . GLN A 1 98 ? 7.574 -1.959 -19.040 1.00 83.56 98 GLN A CA 1
ATOM 790 C C . GLN A 1 98 ? 6.571 -2.626 -18.106 1.00 83.56 98 GLN A C 1
ATOM 792 O O . GLN A 1 98 ? 6.410 -2.272 -16.943 1.00 83.56 98 GLN A O 1
ATOM 797 N N . THR A 1 99 ? 5.889 -3.639 -18.632 1.00 87.25 99 THR A N 1
ATOM 798 C CA . THR A 1 99 ? 5.136 -4.573 -17.794 1.00 87.25 99 THR A CA 1
ATOM 799 C C . THR A 1 99 ? 6.132 -5.435 -17.030 1.00 87.25 99 THR A C 1
ATOM 801 O O . THR A 1 99 ? 7.023 -6.035 -17.631 1.00 87.25 99 THR A O 1
ATOM 804 N N . SER A 1 100 ? 5.968 -5.505 -15.717 1.00 88.25 100 SER A N 1
ATOM 805 C CA . SER A 1 100 ? 6.761 -6.351 -14.833 1.00 88.25 100 SER A CA 1
ATOM 806 C C . SER A 1 100 ? 5.908 -7.491 -14.284 1.00 88.25 100 SER A C 1
ATOM 808 O O . SER A 1 100 ? 4.749 -7.296 -13.917 1.00 88.25 100 SER A O 1
ATOM 810 N N . SER A 1 101 ? 6.484 -8.691 -14.253 1.00 93.50 101 SER A N 1
ATOM 811 C CA . SER A 1 101 ? 5.894 -9.887 -13.649 1.00 93.50 101 SER A CA 1
ATOM 812 C C . SER A 1 101 ? 6.998 -10.616 -12.888 1.00 93.50 101 SER A C 1
ATOM 814 O O . SER A 1 101 ? 8.075 -10.876 -13.434 1.00 93.50 101 SER A O 1
ATOM 816 N N . HIS A 1 102 ? 6.759 -10.871 -11.606 1.00 93.75 102 HIS A N 1
ATOM 817 C CA . HIS A 1 102 ? 7.720 -11.469 -10.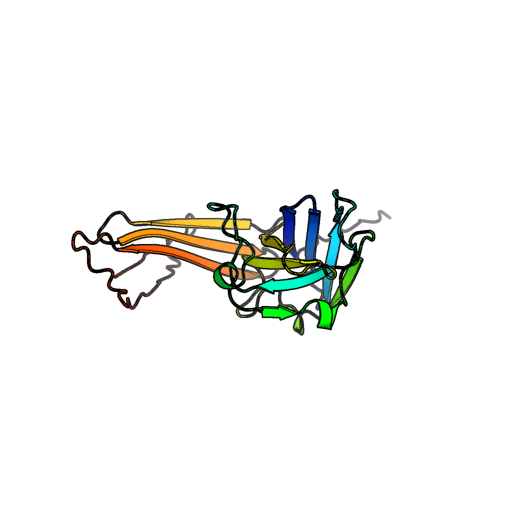688 1.00 93.75 102 HIS A CA 1
ATOM 818 C C . HIS A 1 102 ? 7.059 -12.570 -9.866 1.00 93.75 102 HIS A C 1
ATOM 820 O O . HIS A 1 102 ? 5.913 -12.434 -9.454 1.00 93.75 102 HIS A O 1
ATOM 826 N N . SER A 1 103 ? 7.825 -13.610 -9.546 1.00 94.50 103 SER A N 1
ATOM 827 C CA . SER A 1 103 ? 7.418 -14.674 -8.629 1.00 94.50 103 SER A CA 1
ATOM 828 C C . SER A 1 103 ? 8.347 -14.665 -7.420 1.00 94.50 103 SER A C 1
ATOM 830 O O . SER A 1 103 ? 9.552 -14.873 -7.578 1.00 94.50 103 SER A O 1
ATOM 832 N N . ILE A 1 104 ? 7.805 -14.440 -6.224 1.00 93.69 104 ILE A N 1
ATOM 833 C CA . ILE A 1 104 ? 8.567 -14.416 -4.964 1.00 93.69 104 ILE A CA 1
ATOM 834 C C . ILE A 1 104 ? 8.023 -15.421 -3.958 1.00 93.69 104 ILE A C 1
ATOM 836 O O . ILE A 1 104 ? 6.882 -15.849 -4.072 1.00 93.69 104 ILE A O 1
ATOM 840 N N . ASP A 1 105 ? 8.827 -15.788 -2.965 1.00 90.88 105 ASP A N 1
ATOM 841 C CA . ASP A 1 105 ? 8.363 -16.621 -1.854 1.00 90.88 105 ASP A CA 1
ATOM 842 C C . ASP A 1 105 ? 7.405 -15.834 -0.940 1.00 90.88 105 ASP A C 1
ATOM 844 O O . ASP A 1 105 ? 7.651 -14.667 -0.622 1.00 90.88 105 ASP A O 1
ATOM 848 N N . ASN A 1 106 ? 6.324 -16.477 -0.501 1.00 85.12 106 ASN A N 1
ATOM 849 C CA . ASN A 1 106 ? 5.338 -15.938 0.431 1.00 85.12 106 ASN A CA 1
ATOM 850 C C . ASN A 1 106 ? 5.952 -15.503 1.767 1.00 85.12 106 ASN A C 1
ATOM 852 O O . ASN A 1 106 ? 5.467 -14.548 2.368 1.00 85.12 106 ASN A O 1
ATOM 856 N N . ASP A 1 107 ? 7.044 -16.130 2.210 1.00 87.88 107 ASP A N 1
ATOM 857 C CA . ASP A 1 107 ? 7.732 -15.734 3.444 1.00 87.88 107 ASP A CA 1
ATOM 858 C C . ASP A 1 107 ? 8.320 -14.309 3.362 1.00 87.88 107 ASP A C 1
ATOM 860 O O . ASP A 1 107 ? 8.534 -13.663 4.390 1.00 87.88 107 ASP A O 1
ATOM 864 N N . LEU A 1 108 ? 8.553 -13.791 2.147 1.00 89.25 108 LEU A N 1
ATOM 865 C CA . LEU A 1 108 ? 9.039 -12.426 1.920 1.00 89.25 108 LEU A CA 1
ATOM 866 C C . LEU A 1 108 ? 7.914 -11.383 1.909 1.00 89.25 108 LEU A C 1
ATOM 868 O O . LEU A 1 108 ? 8.182 -10.208 2.165 1.00 89.25 108 LEU A O 1
ATOM 872 N N . LEU A 1 109 ? 6.679 -11.782 1.580 1.00 93.06 109 LEU A N 1
ATOM 873 C CA . LEU A 1 109 ? 5.559 -10.856 1.405 1.00 93.06 109 LEU A CA 1
ATOM 874 C C . LEU A 1 109 ? 4.186 -11.479 1.710 1.00 93.06 109 LEU A C 1
ATOM 876 O O . LEU A 1 109 ? 3.348 -11.537 0.815 1.00 93.06 109 LEU A O 1
ATOM 880 N N . PRO A 1 110 ? 3.889 -11.907 2.946 1.00 91.12 110 PRO A N 1
ATOM 881 C CA . PRO A 1 110 ? 2.597 -12.517 3.244 1.00 91.12 110 PRO A CA 1
ATOM 882 C C . PRO A 1 110 ? 1.428 -11.618 2.811 1.00 91.12 110 PRO A C 1
ATOM 884 O O . PRO A 1 110 ? 1.386 -10.437 3.157 1.00 91.12 110 PRO A O 1
ATOM 887 N N . LEU A 1 111 ? 0.462 -12.149 2.053 1.00 90.44 111 LEU A N 1
ATOM 888 C CA . LEU A 1 111 ? -0.707 -11.358 1.628 1.00 90.44 111 LEU A CA 1
ATOM 889 C C . LEU A 1 111 ? -1.732 -11.187 2.759 1.00 90.44 111 LEU A C 1
ATOM 891 O O . LEU A 1 111 ? -2.410 -10.165 2.839 1.00 90.44 111 LEU A O 1
ATOM 895 N N . THR A 1 112 ? -1.806 -12.179 3.644 1.00 86.88 112 THR A N 1
ATOM 896 C CA . THR A 1 112 ? -2.760 -12.307 4.757 1.00 86.88 112 THR A CA 1
ATOM 897 C C . THR A 1 112 ? -2.047 -12.719 6.049 1.00 86.88 112 THR A C 1
ATOM 899 O O . THR A 1 112 ? -0.880 -13.111 6.033 1.00 86.88 112 THR A O 1
ATOM 902 N N . GLY A 1 113 ? -2.750 -12.675 7.176 1.00 82.62 113 GLY A N 1
ATOM 903 C CA . GLY A 1 113 ? -2.253 -12.972 8.513 1.00 82.62 113 GLY A CA 1
ATOM 904 C C . GLY A 1 113 ? -1.737 -11.731 9.242 1.00 82.62 113 GLY A C 1
ATOM 905 O O . GLY A 1 113 ? -1.848 -10.603 8.775 1.00 82.62 113 GLY A O 1
ATOM 906 N N . THR A 1 114 ? -1.135 -11.930 10.415 1.00 80.94 114 THR A N 1
ATOM 907 C CA . THR A 1 114 ? -0.687 -10.825 11.288 1.00 80.94 114 THR A CA 1
ATOM 908 C C . THR A 1 114 ? 0.412 -9.954 10.680 1.00 80.94 114 THR A C 1
ATOM 910 O O . THR A 1 114 ? 0.554 -8.801 11.071 1.00 80.94 114 THR A O 1
ATOM 913 N N . ASN A 1 115 ? 1.184 -10.510 9.745 1.00 87.50 115 ASN A N 1
ATOM 914 C CA . ASN A 1 115 ? 2.208 -9.799 8.974 1.00 87.50 115 ASN A CA 1
ATOM 915 C C . ASN A 1 115 ? 1.764 -9.580 7.515 1.00 87.50 115 ASN A C 1
ATOM 917 O O . ASN A 1 115 ? 2.598 -9.297 6.659 1.00 87.50 115 ASN A O 1
ATOM 921 N N . GLY A 1 116 ? 0.473 -9.782 7.236 1.00 89.94 116 GLY A N 1
ATOM 922 C CA . GLY A 1 116 ? -0.120 -9.656 5.915 1.00 89.94 116 GLY A CA 1
ATOM 923 C C . GLY A 1 116 ? -0.146 -8.212 5.422 1.00 89.94 116 GLY A C 1
ATOM 924 O O . GLY A 1 116 ? -0.242 -7.278 6.218 1.00 89.94 116 GLY A O 1
ATOM 925 N N . VAL A 1 117 ? -0.096 -8.026 4.104 1.00 93.50 117 VAL A N 1
ATOM 926 C CA . VAL A 1 117 ? -0.149 -6.695 3.469 1.00 93.50 117 VAL A CA 1
ATOM 927 C C . VAL A 1 117 ? -1.536 -6.298 2.956 1.00 93.50 117 VAL A C 1
ATOM 929 O O . VAL A 1 117 ? -1.694 -5.233 2.359 1.00 93.50 117 VAL A O 1
ATOM 932 N N . TRP A 1 118 ? -2.567 -7.115 3.172 1.00 91.88 118 TRP A N 1
ATOM 933 C CA . TRP A 1 118 ? -3.938 -6.708 2.874 1.00 91.88 118 TRP A CA 1
ATOM 934 C C . TRP A 1 118 ? -4.325 -5.446 3.672 1.00 91.88 118 TRP A C 1
ATOM 936 O O . TRP A 1 118 ? -4.089 -5.353 4.873 1.00 91.88 118 TRP A O 1
ATOM 946 N N . GLY A 1 119 ? -4.885 -4.445 2.981 1.00 90.44 119 GLY A N 1
ATOM 947 C CA . GLY A 1 119 ? -5.290 -3.155 3.550 1.00 90.44 119 GLY A CA 1
ATOM 948 C C . GLY A 1 119 ? -4.145 -2.170 3.786 1.00 90.44 119 GLY A C 1
ATOM 949 O O . GLY A 1 119 ? -4.405 -0.991 4.024 1.00 90.44 119 GLY A O 1
ATOM 950 N N . ALA A 1 120 ? -2.894 -2.610 3.648 1.00 95.31 120 ALA A N 1
ATOM 951 C CA . ALA A 1 120 ? -1.736 -1.730 3.570 1.00 95.31 120 ALA A CA 1
ATOM 952 C C . ALA A 1 120 ? -1.769 -0.917 2.261 1.00 95.31 120 ALA A C 1
ATOM 954 O O . ALA A 1 120 ? -2.488 -1.251 1.312 1.00 95.31 120 ALA A O 1
ATOM 955 N N . SER A 1 121 ? -0.984 0.155 2.177 1.00 97.75 121 SER A N 1
ATOM 956 C CA . SER A 1 121 ? -0.866 0.940 0.943 1.00 97.75 121 SER A CA 1
ATOM 957 C C . SER A 1 121 ? 0.417 0.627 0.185 1.00 97.75 121 SER A C 1
ATOM 959 O O . SER A 1 121 ? 1.483 0.459 0.765 1.00 97.75 121 SER A O 1
ATOM 961 N N . LEU A 1 122 ? 0.318 0.576 -1.138 1.00 98.31 122 LEU A N 1
ATOM 962 C CA . LEU A 1 122 ? 1.451 0.643 -2.045 1.00 98.31 122 LEU A CA 1
ATOM 963 C C . LEU A 1 122 ? 1.811 2.115 -2.256 1.00 98.31 122 LEU A C 1
ATOM 965 O O . LEU A 1 122 ? 0.939 2.913 -2.601 1.00 98.31 122 LEU A O 1
ATOM 969 N N . LEU A 1 123 ? 3.080 2.462 -2.078 1.00 98.12 123 LEU A N 1
ATOM 970 C CA . LEU A 1 123 ? 3.653 3.773 -2.363 1.00 98.12 123 LEU A CA 1
ATOM 971 C C . LEU A 1 123 ? 4.665 3.628 -3.498 1.00 98.12 123 LEU A C 1
ATOM 973 O O . LEU A 1 123 ? 5.590 2.827 -3.378 1.00 98.12 123 LEU A O 1
ATOM 977 N N . LEU A 1 124 ? 4.506 4.425 -4.557 1.00 97.19 124 LEU A N 1
ATOM 978 C CA . LEU A 1 124 ? 5.516 4.628 -5.588 1.00 97.19 124 LEU A CA 1
ATOM 979 C C . LEU A 1 124 ? 6.095 6.043 -5.490 1.00 97.19 124 LEU A C 1
ATOM 981 O O . LEU A 1 124 ? 5.346 7.020 -5.392 1.00 97.19 124 LEU A O 1
ATOM 985 N N . GLU A 1 125 ? 7.413 6.154 -5.586 1.00 96.44 125 GLU A N 1
ATOM 986 C CA . GLU A 1 125 ? 8.144 7.421 -5.599 1.00 96.44 125 GLU A CA 1
ATOM 987 C C . GLU A 1 125 ? 9.004 7.517 -6.856 1.00 96.44 125 GLU A C 1
ATOM 989 O O . GLU A 1 125 ? 9.693 6.560 -7.211 1.00 96.44 125 GLU A O 1
ATOM 994 N N . ASN A 1 126 ? 8.992 8.667 -7.527 1.00 95.12 126 ASN A N 1
ATOM 995 C CA . ASN A 1 126 ? 9.850 8.860 -8.690 1.00 95.12 126 ASN A CA 1
ATOM 996 C C . ASN A 1 126 ? 11.328 8.896 -8.272 1.00 95.12 126 ASN A C 1
ATOM 998 O O . ASN A 1 126 ? 11.673 9.542 -7.282 1.00 95.12 126 ASN A O 1
ATOM 1002 N N . ASP A 1 127 ? 12.208 8.239 -9.032 1.00 94.31 127 ASP A N 1
ATOM 1003 C CA . ASP A 1 127 ? 13.644 8.243 -8.728 1.00 94.31 127 ASP A CA 1
ATOM 1004 C C . ASP A 1 127 ? 14.265 9.646 -8.865 1.00 94.31 127 ASP A C 1
ATOM 1006 O O . ASP A 1 127 ? 15.009 10.088 -7.990 1.00 94.31 127 ASP A O 1
ATOM 1010 N N . GLY A 1 128 ? 13.893 10.383 -9.919 1.00 90.50 128 GLY A N 1
ATOM 1011 C CA . GLY A 1 128 ? 14.423 11.721 -10.200 1.00 90.50 128 GLY A CA 1
ATOM 1012 C C . GLY A 1 128 ? 13.927 12.809 -9.242 1.00 90.50 128 GLY A C 1
ATOM 1013 O O . GLY A 1 128 ? 14.660 13.756 -8.963 1.00 90.50 128 GLY A O 1
ATOM 1014 N N . ASP A 1 129 ? 12.704 12.674 -8.722 1.00 92.19 129 ASP A N 1
ATOM 1015 C CA . ASP A 1 129 ? 12.131 13.573 -7.716 1.00 92.19 129 ASP A CA 1
ATOM 1016 C C . ASP A 1 129 ? 11.200 12.821 -6.749 1.00 92.19 129 ASP A C 1
ATOM 1018 O O . ASP A 1 129 ? 10.022 12.587 -7.025 1.00 92.19 129 ASP A O 1
ATOM 1022 N N . ARG A 1 130 ? 11.719 12.507 -5.556 1.00 91.81 130 ARG A N 1
ATOM 1023 C CA . ARG A 1 130 ? 11.005 11.773 -4.492 1.00 91.81 130 ARG A CA 1
ATOM 1024 C C . ARG A 1 130 ? 9.799 12.509 -3.909 1.00 91.81 130 ARG A C 1
ATOM 1026 O O . ARG A 1 130 ? 9.035 11.914 -3.148 1.00 91.81 130 ARG A O 1
ATOM 1033 N N . THR A 1 131 ? 9.609 13.789 -4.235 1.00 91.06 131 THR A N 1
ATOM 1034 C CA . THR A 1 131 ? 8.391 14.521 -3.860 1.00 91.06 131 THR A CA 1
ATOM 1035 C C . THR A 1 131 ? 7.193 14.112 -4.720 1.00 91.06 131 THR A C 1
ATOM 1037 O O . THR A 1 131 ? 6.044 14.255 -4.295 1.00 91.06 131 THR A O 1
ATOM 1040 N N . ILE A 1 132 ? 7.443 13.528 -5.896 1.00 92.44 132 ILE A N 1
ATOM 1041 C CA . ILE A 1 132 ? 6.418 12.975 -6.774 1.00 92.44 132 ILE A CA 1
ATOM 1042 C C . ILE A 1 132 ? 6.082 11.566 -6.291 1.00 92.44 132 ILE A C 1
ATOM 1044 O O . ILE A 1 132 ? 6.801 10.597 -6.544 1.00 92.44 132 ILE A O 1
ATOM 1048 N N . ARG A 1 133 ? 4.957 11.470 -5.583 1.00 95.06 133 ARG A N 1
ATOM 1049 C CA . ARG A 1 133 ? 4.503 10.250 -4.917 1.00 95.06 133 ARG A CA 1
ATOM 1050 C C . ARG A 1 133 ? 3.114 9.860 -5.381 1.00 95.06 133 ARG A C 1
ATOM 1052 O O . ARG A 1 133 ? 2.212 10.697 -5.415 1.00 95.06 133 ARG A O 1
ATOM 1059 N N . VAL A 1 134 ? 2.910 8.583 -5.670 1.00 95.81 134 VAL A N 1
ATOM 1060 C CA . VAL A 1 134 ? 1.581 8.021 -5.930 1.00 95.81 134 VAL A CA 1
ATOM 1061 C C . VAL A 1 134 ? 1.353 6.835 -5.017 1.00 95.81 134 VAL A C 1
ATOM 1063 O O . VAL A 1 134 ? 2.273 6.078 -4.735 1.00 95.81 134 VAL A O 1
ATOM 1066 N N . CYS A 1 135 ? 0.135 6.683 -4.518 1.00 97.44 135 CYS A N 1
ATOM 1067 C CA . CYS A 1 135 ? -0.175 5.616 -3.586 1.00 97.44 135 CYS A CA 1
ATOM 1068 C C . CYS A 1 135 ? -1.574 5.057 -3.815 1.00 97.44 135 CYS A C 1
ATOM 1070 O O . CYS A 1 135 ? -2.465 5.751 -4.317 1.00 97.44 135 CYS A O 1
ATOM 1072 N N . ALA A 1 136 ? -1.761 3.793 -3.445 1.00 97.62 136 ALA A N 1
ATOM 1073 C CA . ALA A 1 136 ? -3.037 3.099 -3.533 1.00 97.62 136 ALA A CA 1
ATOM 1074 C C . ALA A 1 136 ? -3.140 2.003 -2.468 1.00 97.62 136 ALA A C 1
ATOM 1076 O O . ALA A 1 136 ? -2.146 1.363 -2.138 1.00 97.62 136 ALA A O 1
ATOM 1077 N N . THR A 1 137 ? -4.337 1.770 -1.935 1.00 95.94 137 THR A N 1
ATOM 1078 C CA . THR A 1 137 ? -4.580 0.683 -0.973 1.00 95.94 137 THR A CA 1
ATOM 1079 C C . THR A 1 137 ? -4.583 -0.677 -1.677 1.00 95.94 137 THR A C 1
ATOM 1081 O O . THR A 1 137 ? -5.179 -0.817 -2.746 1.00 95.94 137 THR A O 1
ATOM 1084 N N . LEU A 1 138 ? -3.959 -1.686 -1.065 1.00 95.38 138 LEU A N 1
ATOM 1085 C CA . LEU A 1 138 ? -4.034 -3.087 -1.478 1.00 95.38 138 LEU A CA 1
ATOM 1086 C C . LEU A 1 138 ? -5.383 -3.669 -1.056 1.00 95.38 138 LEU A C 1
ATOM 1088 O O . LEU A 1 138 ? -5.608 -4.016 0.104 1.00 95.38 138 LEU A O 1
ATOM 1092 N N . THR A 1 139 ? -6.294 -3.758 -2.017 1.00 91.31 139 THR A N 1
ATOM 1093 C CA . THR A 1 139 ? -7.672 -4.226 -1.816 1.00 91.31 139 THR A CA 1
ATOM 1094 C C . THR A 1 139 ? -7.860 -5.627 -2.373 1.00 91.31 139 THR A C 1
ATOM 1096 O O . THR A 1 139 ? -7.165 -6.020 -3.305 1.00 91.31 139 THR A O 1
ATOM 1099 N N . VAL A 1 140 ? -8.802 -6.396 -1.829 1.00 89.00 140 VAL A N 1
ATOM 1100 C CA . VAL A 1 140 ? -9.094 -7.732 -2.364 1.00 89.00 140 VAL A CA 1
ATOM 1101 C C . VAL A 1 140 ? -9.755 -7.626 -3.732 1.00 89.00 140 VAL A C 1
ATOM 1103 O O . VAL A 1 140 ? -10.672 -6.834 -3.941 1.00 89.00 140 VAL A O 1
ATOM 1106 N N . ALA A 1 141 ? -9.294 -8.457 -4.659 1.00 86.06 141 ALA A N 1
ATOM 1107 C CA . ALA A 1 141 ? -9.851 -8.619 -5.990 1.00 86.06 141 ALA A CA 1
ATOM 1108 C C . ALA A 1 141 ? -10.229 -10.089 -6.244 1.00 86.06 141 ALA A C 1
ATOM 1110 O O . ALA A 1 141 ? -9.711 -11.003 -5.609 1.00 86.06 141 ALA A O 1
ATOM 1111 N N . GLY A 1 142 ? -11.126 -10.329 -7.203 1.00 73.81 142 GLY A N 1
ATOM 1112 C CA . GLY A 1 142 ? -11.564 -11.680 -7.573 1.00 73.81 142 GLY A CA 1
ATOM 1113 C C . GLY A 1 142 ? -12.759 -12.184 -6.758 1.00 73.81 142 GLY A C 1
ATOM 1114 O O . GLY A 1 142 ? -13.631 -11.409 -6.380 1.00 73.81 142 GLY A O 1
ATOM 1115 N N . SER A 1 143 ? -12.831 -13.498 -6.533 1.00 60.69 143 SER A N 1
ATOM 1116 C CA . SER A 1 143 ? -13.990 -14.180 -5.930 1.00 60.69 143 SER A CA 1
ATOM 1117 C C . SER A 1 143 ? -13.987 -14.227 -4.396 1.00 60.69 143 SER A C 1
ATOM 1119 O O . SER A 1 143 ? -14.810 -14.928 -3.807 1.00 60.69 143 SER A O 1
ATOM 1121 N N . GLY A 1 144 ? -13.060 -13.526 -3.737 1.00 61.59 144 GLY A N 1
ATOM 1122 C CA . GLY A 1 144 ? -13.038 -13.401 -2.280 1.00 61.59 144 GLY A CA 1
ATOM 1123 C C . GLY A 1 144 ? -14.243 -12.597 -1.788 1.00 61.59 144 GLY A C 1
ATOM 11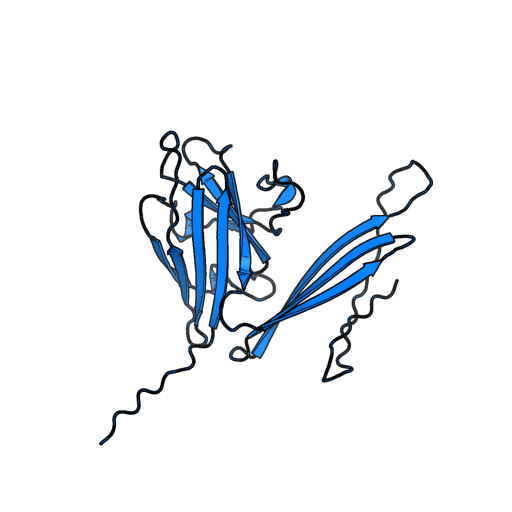24 O O . GLY A 1 144 ? -14.500 -11.494 -2.265 1.00 61.59 144 GLY A O 1
ATOM 1125 N N . GLY A 1 145 ? -15.002 -13.144 -0.838 1.00 64.75 145 GLY A N 1
ATOM 1126 C CA . GLY A 1 145 ? -16.135 -12.435 -0.251 1.00 64.75 145 GLY A CA 1
ATOM 1127 C C . GLY A 1 145 ? -15.656 -11.445 0.806 1.00 64.75 145 GLY A C 1
ATOM 1128 O O . GLY A 1 145 ? -15.294 -11.872 1.904 1.00 64.75 145 GLY A O 1
ATOM 1129 N N . ILE A 1 146 ? -15.682 -10.145 0.497 1.00 73.06 146 ILE A N 1
ATOM 1130 C CA . ILE A 1 146 ? -15.542 -9.090 1.509 1.00 73.06 146 ILE A CA 1
ATOM 1131 C C . ILE A 1 146 ? -16.872 -8.974 2.255 1.00 73.06 146 ILE A C 1
ATOM 1133 O O . ILE A 1 146 ? -17.929 -8.790 1.648 1.00 73.06 146 ILE A O 1
ATOM 1137 N N . LYS A 1 147 ? -16.825 -9.059 3.581 1.00 77.38 147 LYS A N 1
ATOM 1138 C CA . LYS A 1 147 ? -17.922 -8.652 4.461 1.00 77.38 147 LYS A CA 1
ATOM 1139 C C . LYS A 1 147 ? -17.501 -7.377 5.176 1.00 77.38 147 LYS A C 1
ATOM 1141 O O . LYS A 1 147 ? -16.369 -7.292 5.635 1.00 77.38 147 LYS A O 1
ATOM 1146 N N . LEU A 1 148 ? -18.414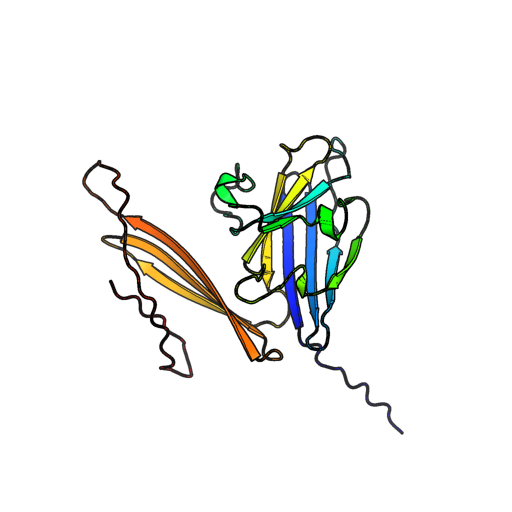 -6.420 5.289 1.00 78.38 148 LEU A N 1
ATOM 1147 C CA . LEU A 1 148 ? -18.191 -5.155 5.982 1.00 78.38 148 LEU A CA 1
ATOM 1148 C C . LEU A 1 148 ? -19.253 -4.985 7.069 1.00 78.38 148 LEU A C 1
ATOM 1150 O O . LEU A 1 148 ? -20.435 -5.211 6.813 1.00 78.38 148 LEU A O 1
ATOM 1154 N N . ALA A 1 149 ? -18.842 -4.555 8.257 1.00 78.75 149 ALA A N 1
ATOM 1155 C CA . ALA A 1 149 ? -19.742 -4.022 9.272 1.00 78.75 149 ALA A CA 1
ATOM 1156 C C . ALA A 1 149 ? -19.251 -2.655 9.747 1.00 78.75 149 ALA A C 1
ATOM 1158 O O . ALA A 1 149 ? -18.049 -2.411 9.836 1.00 78.75 149 ALA A O 1
ATOM 1159 N N . GLU A 1 150 ? -20.192 -1.782 10.092 1.00 82.62 150 GLU A N 1
ATOM 1160 C CA . GLU A 1 150 ? -19.920 -0.465 10.660 1.00 82.62 150 GLU A CA 1
ATOM 1161 C C . GLU A 1 150 ? -20.568 -0.370 12.043 1.00 82.62 150 GLU A C 1
ATOM 1163 O O . GLU A 1 150 ? -21.772 -0.574 12.202 1.00 82.62 150 GLU A O 1
ATOM 1168 N N . ALA A 1 151 ? -19.773 -0.012 13.046 1.00 82.31 151 ALA A N 1
ATOM 1169 C CA . ALA A 1 151 ? -20.263 0.444 14.335 1.00 82.31 151 ALA A CA 1
ATOM 1170 C C . ALA A 1 151 ? -20.151 1.969 14.389 1.00 82.31 151 ALA A C 1
ATOM 1172 O O . ALA A 1 151 ? -19.048 2.515 14.437 1.00 82.31 151 ALA A O 1
ATOM 1173 N N . ARG A 1 152 ? -21.294 2.660 14.387 1.00 83.75 152 ARG A N 1
ATOM 1174 C CA . ARG A 1 152 ? -21.355 4.124 14.353 1.00 83.75 152 ARG A CA 1
ATOM 1175 C C . ARG A 1 152 ? -21.684 4.714 15.717 1.00 83.75 152 ARG A C 1
ATOM 1177 O O . ARG A 1 152 ? -22.627 4.298 16.387 1.00 83.75 152 ARG A O 1
ATOM 1184 N N . PHE A 1 153 ? -20.929 5.734 16.100 1.00 83.50 153 PHE A N 1
ATOM 1185 C CA . PHE A 1 153 ? -21.028 6.420 17.380 1.00 83.50 153 PHE A CA 1
ATOM 1186 C C . PHE A 1 153 ? -21.462 7.873 17.175 1.00 83.50 153 PHE A C 1
ATOM 1188 O O . PHE A 1 153 ? -20.999 8.554 16.257 1.00 83.50 153 PHE A O 1
ATOM 1195 N N . TYR A 1 154 ? -22.343 8.359 18.054 1.00 83.75 154 TYR A N 1
ATOM 1196 C CA . TYR A 1 154 ? -22.912 9.710 17.967 1.00 83.75 154 TYR A CA 1
ATOM 1197 C C . TYR A 1 154 ? -22.537 10.609 19.154 1.00 83.75 154 TYR A C 1
ATOM 1199 O O . TYR A 1 154 ? -22.324 11.803 18.960 1.00 83.75 154 TYR A O 1
ATOM 1207 N N . ALA A 1 155 ? -22.437 10.066 20.372 1.00 82.12 155 ALA A N 1
ATOM 1208 C CA . ALA A 1 155 ? -21.954 10.769 21.564 1.00 82.12 155 ALA A CA 1
ATOM 1209 C C . ALA A 1 155 ? -21.579 9.767 22.677 1.00 82.12 155 ALA A C 1
ATOM 1211 O O . ALA A 1 155 ? -22.159 8.682 22.730 1.00 82.12 155 ALA A O 1
ATOM 1212 N N . PRO A 1 156 ? -20.656 10.106 23.605 1.00 76.00 156 PRO A N 1
ATOM 1213 C CA . PRO A 1 156 ? -19.782 11.289 23.623 1.00 76.00 156 PRO A CA 1
ATOM 1214 C C . PRO A 1 156 ? -18.553 11.153 22.702 1.00 76.00 156 PRO A C 1
ATOM 1216 O O . PRO A 1 156 ? -17.791 12.103 22.534 1.00 76.00 156 PRO A O 1
ATOM 1219 N N . LEU A 1 157 ? -18.350 9.972 22.121 1.00 80.81 157 LEU A N 1
ATOM 1220 C CA . LEU A 1 157 ? -17.459 9.740 20.990 1.00 80.81 157 LEU A CA 1
ATOM 1221 C C . LEU A 1 157 ? -18.322 9.760 19.727 1.00 80.81 157 LEU A C 1
ATOM 1223 O O . LEU A 1 157 ? -19.420 9.207 19.730 1.00 80.81 157 LEU A O 1
ATOM 1227 N N . ALA A 1 158 ? -17.848 10.425 18.683 1.00 85.12 158 ALA A N 1
ATOM 1228 C CA . ALA A 1 158 ? -18.482 10.441 17.377 1.00 85.12 158 ALA A CA 1
ATOM 1229 C C . ALA A 1 158 ? -17.526 9.867 16.339 1.00 85.12 158 ALA A C 1
ATOM 1231 O O . ALA A 1 158 ? -16.322 10.098 16.430 1.00 85.12 158 ALA A O 1
ATOM 1232 N N . GLY A 1 159 ? -18.064 9.161 15.354 1.00 85.56 159 GLY A N 1
ATOM 1233 C CA . GLY A 1 159 ? -17.274 8.507 14.315 1.00 85.56 159 GLY A CA 1
ATOM 1234 C C . GLY A 1 159 ? -17.714 7.066 14.110 1.00 85.56 159 GLY A C 1
ATOM 1235 O O . GLY A 1 159 ? -18.804 6.693 14.550 1.00 85.56 159 GLY A O 1
ATOM 1236 N N . SER A 1 160 ? -16.875 6.273 13.458 1.00 84.12 160 SER A N 1
ATOM 1237 C CA . SER A 1 160 ? -17.208 4.906 13.071 1.00 84.12 160 SER A CA 1
ATOM 1238 C C . SER A 1 160 ? -16.021 3.970 13.266 1.00 84.12 160 SER A C 1
ATOM 1240 O O . SER A 1 160 ? -14.863 4.353 13.100 1.00 84.12 160 SER A O 1
ATOM 1242 N N . ILE A 1 161 ? -16.327 2.723 13.611 1.00 85.44 161 ILE A N 1
ATOM 1243 C CA . ILE A 1 161 ? -15.392 1.605 13.530 1.00 85.44 161 ILE A CA 1
ATOM 1244 C C . ILE A 1 161 ? -15.881 0.688 12.416 1.00 85.44 161 ILE A C 1
ATOM 1246 O O . ILE A 1 161 ? -17.029 0.243 12.439 1.00 85.44 161 ILE A O 1
ATOM 1250 N N . TYR A 1 162 ? -15.009 0.409 11.459 1.00 82.38 162 TYR A N 1
ATOM 1251 C CA . TYR A 1 162 ? -15.259 -0.489 10.344 1.00 82.38 162 TYR A CA 1
ATOM 1252 C C . TYR A 1 162 ? -14.567 -1.822 10.592 1.00 82.38 162 TYR A C 1
ATOM 1254 O O . TYR A 1 162 ? -13.415 -1.868 11.024 1.00 82.38 162 TYR A O 1
ATOM 1262 N N . PHE A 1 163 ? -15.288 -2.894 10.298 1.00 83.19 163 PHE A N 1
ATOM 1263 C CA . PHE A 1 163 ? -14.801 -4.260 10.341 1.00 83.19 163 PHE A CA 1
ATOM 1264 C C . PHE A 1 163 ? -14.902 -4.836 8.944 1.00 83.19 163 PHE A C 1
ATOM 1266 O O . PHE A 1 163 ? -16.005 -5.054 8.445 1.00 83.19 163 PHE A O 1
ATOM 1273 N N . GLU A 1 164 ? -13.760 -5.081 8.327 1.00 82.00 164 GLU A N 1
ATOM 1274 C CA . GLU A 1 164 ? -13.677 -5.746 7.038 1.00 82.00 164 GLU A CA 1
ATOM 1275 C C . GLU A 1 164 ? -13.181 -7.161 7.263 1.00 82.00 164 GLU A C 1
ATOM 1277 O O . GLU A 1 164 ? -12.107 -7.356 7.822 1.00 82.00 164 GL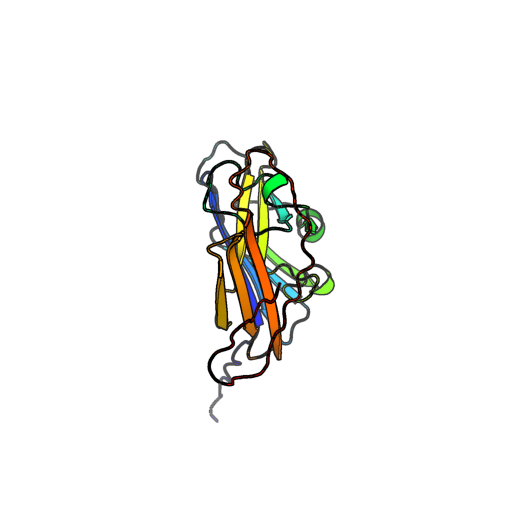U A O 1
ATOM 1282 N N . TRP A 1 165 ? -13.955 -8.152 6.834 1.00 81.00 165 TRP A N 1
ATOM 1283 C CA . TRP A 1 165 ? -13.530 -9.544 6.821 1.00 81.00 165 TRP A CA 1
ATOM 1284 C C . TRP A 1 165 ? -13.376 -10.003 5.398 1.00 81.00 165 TRP A C 1
ATOM 1286 O O . TRP A 1 165 ? -14.278 -9.806 4.580 1.00 81.00 165 TRP A O 1
ATOM 1296 N N . VAL A 1 166 ? -12.296 -10.719 5.138 1.00 74.88 166 VAL A N 1
ATOM 1297 C CA . VAL A 1 166 ? -12.161 -11.446 3.890 1.00 74.88 166 VAL A CA 1
ATOM 1298 C C . VAL A 1 166 ? -12.108 -12.918 4.212 1.00 74.88 166 VAL A C 1
ATOM 1300 O O . VAL A 1 166 ? -11.234 -13.391 4.933 1.00 74.88 166 VAL A O 1
ATOM 1303 N N . GLY A 1 167 ? -13.101 -13.632 3.689 1.00 65.69 167 GLY A N 1
ATOM 1304 C CA . GLY A 1 167 ? -13.115 -15.083 3.682 1.00 65.69 167 GLY A CA 1
ATOM 1305 C C . GLY A 1 167 ? -12.709 -15.584 2.309 1.00 65.69 167 GLY A C 1
ATOM 1306 O O . GLY A 1 167 ? -13.408 -15.338 1.322 1.00 65.69 167 GLY A O 1
ATOM 1307 N N . PHE A 1 168 ? -11.617 -16.334 2.260 1.00 64.69 168 PHE A N 1
ATOM 1308 C CA . PHE A 1 168 ? -11.258 -17.102 1.078 1.00 64.69 168 PHE A CA 1
ATOM 1309 C C . PHE A 1 168 ? -11.815 -18.510 1.275 1.00 64.69 168 PHE A C 1
ATOM 1311 O O . PHE A 1 168 ? -11.289 -19.296 2.064 1.00 64.69 168 PHE A O 1
ATOM 1318 N N . SER A 1 169 ? -12.922 -18.816 0.589 1.00 54.00 169 SER A N 1
ATOM 1319 C CA . SER A 1 169 ? -13.656 -20.085 0.735 1.00 54.00 169 SER A CA 1
ATOM 1320 C C . SER A 1 169 ? -12.778 -21.324 0.539 1.00 54.00 169 SER A C 1
ATOM 1322 O O . SER A 1 169 ? -13.098 -22.383 1.069 1.00 54.00 169 SER A O 1
ATOM 1324 N N . THR A 1 170 ? -11.664 -21.187 -0.180 1.00 54.91 170 THR A N 1
ATOM 1325 C CA . THR A 1 170 ? -10.711 -22.261 -0.470 1.00 54.91 170 THR A CA 1
ATOM 1326 C C . THR A 1 170 ? -9.568 -22.369 0.537 1.00 54.91 170 THR A C 1
ATOM 1328 O O . THR A 1 170 ? -9.045 -23.459 0.719 1.00 54.91 170 THR A O 1
ATOM 1331 N N . LEU A 1 171 ? -9.183 -21.282 1.218 1.00 57.22 171 LEU A N 1
ATOM 1332 C CA . LEU A 1 171 ? -8.031 -21.273 2.132 1.00 57.22 171 LEU A CA 1
ATOM 1333 C C . LEU A 1 171 ? -8.398 -21.553 3.590 1.00 57.22 171 LEU A C 1
ATOM 1335 O O . LEU A 1 171 ? -7.505 -21.719 4.414 1.00 57.22 171 LEU A O 1
ATOM 1339 N N . SER A 1 172 ? -9.690 -21.601 3.939 1.00 58.94 172 SER A N 1
ATOM 1340 C CA . SER A 1 172 ? -10.178 -21.653 5.333 1.00 58.94 172 SER A CA 1
ATOM 1341 C C . SER A 1 172 ? -9.633 -20.535 6.239 1.00 58.94 172 SER A C 1
ATOM 1343 O O . SER A 1 172 ? -9.849 -20.550 7.448 1.00 58.94 172 SER A O 1
ATOM 1345 N N . THR A 1 173 ? -8.964 -19.538 5.657 1.00 59.12 173 THR A N 1
ATOM 1346 C CA . THR A 1 173 ? -8.466 -18.353 6.337 1.00 59.12 173 THR A CA 1
ATOM 1347 C C . THR A 1 173 ? -9.514 -17.255 6.243 1.00 59.12 173 THR A C 1
ATOM 1349 O O . THR A 1 173 ? -10.077 -16.961 5.181 1.00 59.12 173 THR A O 1
ATOM 1352 N N . THR A 1 174 ? -9.808 -16.669 7.397 1.00 68.44 174 THR A N 1
ATOM 1353 C CA . THR A 1 174 ? -10.586 -15.441 7.498 1.00 68.44 174 THR A CA 1
ATOM 1354 C C . THR A 1 174 ? -9.717 -14.406 8.170 1.00 68.44 174 THR A C 1
ATOM 1356 O O . THR A 1 174 ? -9.456 -14.518 9.368 1.00 68.44 174 THR A O 1
ATOM 1359 N N . ASP A 1 175 ? -9.302 -13.409 7.407 1.00 75.81 175 ASP A N 1
ATOM 1360 C CA . ASP A 1 175 ? -8.634 -12.248 7.968 1.00 75.81 175 ASP A CA 1
ATOM 1361 C C . ASP A 1 175 ? -9.661 -11.166 8.275 1.00 75.81 175 ASP A C 1
ATOM 1363 O O . ASP A 1 175 ? -10.733 -11.104 7.659 1.00 75.81 175 ASP A O 1
ATOM 1367 N N . ALA A 1 176 ? -9.315 -10.300 9.222 1.00 79.44 176 ALA A N 1
ATOM 1368 C CA . ALA A 1 176 ? -10.111 -9.138 9.561 1.00 79.44 176 ALA A CA 1
ATOM 1369 C C . ALA A 1 176 ? -9.229 -7.900 9.711 1.00 79.44 176 ALA A C 1
ATOM 1371 O O . ALA A 1 176 ? -8.215 -7.945 10.408 1.00 79.44 176 ALA A O 1
ATOM 1372 N N . ILE A 1 177 ? -9.664 -6.790 9.126 1.00 80.62 177 ILE A N 1
ATOM 1373 C CA . ILE A 1 177 ? -9.099 -5.463 9.357 1.00 80.62 177 ILE A CA 1
ATOM 1374 C C . ILE A 1 177 ? -10.118 -4.650 10.147 1.00 80.62 177 ILE A C 1
ATOM 1376 O O . ILE A 1 177 ? -11.313 -4.653 9.847 1.00 80.62 177 ILE A O 1
ATOM 1380 N N . ILE A 1 178 ? -9.633 -3.966 11.183 1.00 83.56 178 ILE A N 1
ATOM 1381 C CA . ILE A 1 178 ? -10.441 -3.098 12.037 1.00 83.56 178 ILE A CA 1
ATOM 1382 C C . ILE A 1 178 ? -9.899 -1.683 11.901 1.00 83.56 178 ILE A C 1
ATOM 1384 O O . ILE A 1 178 ? -8.773 -1.403 12.311 1.00 83.56 178 ILE A O 1
ATOM 1388 N N . ILE A 1 179 ? -10.707 -0.793 11.334 1.00 82.50 179 ILE A N 1
ATOM 1389 C CA . ILE A 1 179 ? -10.349 0.608 11.108 1.00 82.50 179 ILE A CA 1
ATOM 1390 C C . ILE A 1 179 ? -11.212 1.464 12.023 1.00 82.50 179 ILE A C 1
ATOM 1392 O O . ILE A 1 179 ? -12.434 1.353 12.013 1.00 82.50 179 ILE A O 1
ATOM 1396 N N . SER A 1 180 ? -10.586 2.326 12.818 1.00 83.81 180 SER A N 1
ATOM 1397 C CA . SER A 1 180 ? -11.281 3.195 13.767 1.00 83.81 180 SER A CA 1
ATOM 1398 C C . SER A 1 180 ? -11.030 4.659 13.430 1.00 83.81 180 SER A C 1
ATOM 1400 O O . SER A 1 180 ? -9.909 5.137 13.581 1.00 83.81 180 SER A O 1
ATOM 1402 N N . ASP A 1 181 ? -12.091 5.385 13.085 1.00 83.19 181 ASP A N 1
ATOM 1403 C CA . ASP A 1 181 ? -12.108 6.848 13.048 1.00 83.19 181 ASP A CA 1
ATOM 1404 C C . ASP A 1 181 ? -13.048 7.348 14.146 1.00 83.19 181 ASP A C 1
ATOM 1406 O O . ASP A 1 181 ? -14.268 7.398 13.979 1.00 83.19 181 ASP A O 1
ATOM 1410 N N . LEU A 1 182 ? -12.482 7.664 15.311 1.00 82.88 182 LEU A N 1
ATOM 1411 C CA . LEU A 1 182 ? -13.232 8.121 16.475 1.00 82.88 182 LEU A CA 1
ATOM 1412 C C . LEU A 1 182 ? -12.683 9.449 16.985 1.00 82.88 182 LEU A C 1
ATOM 1414 O O . LEU A 1 182 ? -11.494 9.597 17.261 1.00 82.88 182 LEU A O 1
ATOM 1418 N N . LYS A 1 183 ? -13.591 10.400 17.216 1.00 82.44 183 LYS A N 1
ATOM 1419 C CA . LYS A 1 183 ? -13.294 11.692 17.837 1.00 82.44 183 LYS A CA 1
ATOM 1420 C C . LYS A 1 183 ? -14.151 11.928 19.070 1.00 82.44 183 LYS A C 1
ATOM 1422 O O . LYS A 1 183 ? -15.352 11.662 19.094 1.00 82.44 183 LYS A O 1
ATOM 1427 N N . ARG A 1 184 ? -13.549 12.505 20.104 1.00 80.94 184 ARG A N 1
ATOM 1428 C CA . ARG A 1 184 ? -14.272 12.917 21.309 1.00 80.94 184 ARG A CA 1
ATOM 1429 C C . ARG A 1 184 ? -15.012 14.228 21.073 1.00 80.94 184 ARG A C 1
ATOM 1431 O O . ARG A 1 184 ? -14.395 15.250 20.780 1.00 80.94 184 ARG A O 1
ATOM 1438 N N . LEU A 1 185 ? -16.330 14.215 21.262 1.00 77.06 185 LEU A N 1
ATOM 1439 C CA . LEU A 1 185 ? -17.144 15.424 21.307 1.00 77.06 185 LEU A CA 1
ATOM 1440 C C . LEU A 1 185 ? -16.977 16.065 22.691 1.00 77.06 185 LEU A C 1
ATOM 1442 O O . LEU A 1 185 ? -17.652 15.705 23.652 1.00 77.06 185 LEU A O 1
ATOM 1446 N N . SER A 1 186 ? -16.022 16.986 22.813 1.00 71.38 186 SER A N 1
ATOM 1447 C CA . SER A 1 186 ? -15.826 17.787 24.025 1.00 71.38 186 SER A CA 1
ATOM 1448 C C . SER A 1 186 ? -16.415 19.182 23.831 1.00 71.38 186 SER A C 1
ATOM 1450 O O . SER A 1 186 ? -16.093 19.861 22.860 1.00 71.38 186 SER A O 1
ATOM 1452 N N . THR A 1 187 ? -17.231 19.638 24.782 1.00 63.56 187 THR A N 1
ATOM 1453 C CA . THR A 1 187 ? -17.673 21.042 24.877 1.00 63.56 187 THR A CA 1
ATOM 1454 C C . THR A 1 187 ? -16.583 21.956 25.445 1.00 63.56 187 THR A C 1
ATOM 1456 O O . THR A 1 187 ? -16.610 23.166 25.233 1.00 63.56 187 THR A O 1
ATOM 1459 N N . ASN A 1 188 ? -15.587 21.383 26.128 1.00 61.72 188 ASN A N 1
ATOM 1460 C CA . ASN A 1 188 ? -14.434 22.109 26.648 1.00 61.72 188 ASN A CA 1
ATOM 1461 C C . ASN A 1 188 ? -13.321 22.160 25.594 1.00 61.72 188 ASN A C 1
ATOM 1463 O O . ASN A 1 188 ? -12.901 21.120 25.084 1.00 61.72 188 ASN A O 1
ATOM 1467 N N . LYS A 1 189 ? -12.813 23.371 25.312 1.00 56.69 189 LYS A N 1
ATOM 1468 C CA . LYS A 1 189 ? -11.777 23.677 24.298 1.00 56.69 189 LYS A CA 1
ATOM 1469 C C . LYS A 1 189 ? -10.409 23.025 24.547 1.00 56.69 189 LYS A C 1
ATOM 1471 O O . LYS A 1 189 ? -9.512 23.152 23.717 1.00 56.69 189 LYS A O 1
ATOM 1476 N N . PHE A 1 190 ? -10.230 22.338 25.670 1.00 57.91 190 PHE A N 1
ATOM 1477 C CA . PHE A 1 190 ? -9.002 21.614 25.964 1.00 57.91 190 PHE A CA 1
ATOM 1478 C C . PHE A 1 190 ? -9.003 20.284 25.202 1.00 57.91 190 PHE A C 1
ATOM 1480 O O . PHE A 1 190 ? -9.695 19.336 25.572 1.00 57.91 190 PHE A O 1
ATOM 1487 N N . LYS A 1 191 ? -8.232 20.239 24.108 1.00 55.72 191 LYS A N 1
ATOM 1488 C CA . LYS A 1 191 ? -7.895 19.017 23.369 1.00 55.72 191 LYS A CA 1
ATOM 1489 C C . LYS A 1 191 ? -7.018 18.129 24.256 1.00 55.72 191 LYS A C 1
ATOM 1491 O O . LYS A 1 191 ? -5.798 18.218 24.201 1.00 55.72 191 LYS A O 1
ATOM 1496 N N . GLN A 1 192 ? -7.631 17.318 25.107 1.00 58.56 192 GLN A N 1
ATOM 1497 C CA . GLN A 1 192 ? -6.934 16.227 25.780 1.00 58.56 192 GLN A CA 1
ATOM 1498 C C . GLN A 1 192 ? -7.133 14.957 24.957 1.00 58.56 192 GLN A C 1
ATOM 1500 O O . GLN A 1 192 ? -8.271 14.559 24.696 1.00 58.56 192 GLN A O 1
ATOM 1505 N N . THR A 1 193 ? -6.027 14.353 24.528 1.00 60.78 193 THR A N 1
ATOM 1506 C CA . THR A 1 193 ? -5.992 12.947 24.121 1.00 60.78 193 THR A CA 1
ATOM 1507 C C . THR A 1 193 ? -6.423 12.107 25.317 1.00 60.78 193 THR A C 1
ATOM 1509 O O . THR A 1 193 ? -6.001 12.372 26.443 1.00 60.78 193 THR A O 1
ATOM 1512 N N . SER A 1 194 ? -7.305 11.139 25.097 1.00 62.50 194 SER A N 1
ATOM 1513 C CA . SER A 1 194 ? -7.768 10.238 26.147 1.00 62.50 194 SER A CA 1
ATOM 1514 C C . SER A 1 194 ? -7.442 8.807 25.770 1.00 62.50 194 SER A C 1
ATOM 1516 O O . SER A 1 194 ? -7.832 8.348 24.698 1.00 62.50 194 SER A O 1
ATOM 1518 N N . ASP A 1 195 ? -6.767 8.109 26.675 1.00 62.16 195 ASP A N 1
ATOM 1519 C CA . ASP A 1 195 ? -6.513 6.685 26.527 1.00 62.16 195 ASP A CA 1
ATOM 1520 C C . ASP A 1 195 ? -7.780 5.915 26.899 1.00 62.16 195 ASP A C 1
ATOM 1522 O O . ASP A 1 195 ? -8.400 6.139 27.945 1.00 62.16 195 ASP A O 1
ATOM 1526 N N . HIS A 1 196 ? -8.187 5.008 26.018 1.00 62.41 196 HIS A N 1
ATOM 1527 C CA . HIS A 1 196 ? -9.338 4.146 26.227 1.00 62.41 196 HIS A CA 1
ATOM 1528 C C . HIS A 1 196 ? -8.893 2.698 26.088 1.00 62.41 196 HIS A C 1
ATOM 1530 O O . HIS A 1 196 ? -8.337 2.311 25.064 1.00 62.41 196 HIS A O 1
ATOM 1536 N N . VAL A 1 197 ? -9.152 1.891 27.116 1.00 60.97 197 VAL A N 1
ATOM 1537 C CA . VAL A 1 197 ? -9.010 0.438 27.014 1.00 60.97 197 VAL A CA 1
ATOM 1538 C C . VAL A 1 197 ? -10.274 -0.078 26.350 1.00 60.97 197 VAL A C 1
ATOM 1540 O O . VAL A 1 197 ? -11.344 -0.046 26.950 1.00 60.97 197 VAL A O 1
ATOM 1543 N N . TRP A 1 198 ? -10.156 -0.518 25.105 1.00 55.75 198 TRP A N 1
ATOM 1544 C CA . TRP A 1 198 ? -11.258 -1.112 24.364 1.00 55.75 198 TRP A CA 1
ATOM 1545 C C . TRP A 1 198 ? -11.097 -2.631 24.311 1.00 55.75 198 TRP A C 1
ATOM 1547 O O . TRP A 1 198 ? -9.986 -3.160 24.264 1.00 55.75 198 TRP A O 1
ATOM 1557 N N . LYS A 1 199 ? -12.226 -3.342 24.347 1.00 52.34 199 LYS A N 1
ATOM 1558 C CA . LYS A 1 199 ? -12.295 -4.785 24.112 1.00 52.34 199 LYS A CA 1
ATOM 1559 C C . LYS A 1 199 ? -13.313 -5.032 23.014 1.00 52.34 199 LYS A C 1
ATOM 1561 O O . LYS A 1 199 ? -14.457 -4.598 23.126 1.00 52.34 199 LYS A O 1
ATOM 1566 N N . ILE A 1 200 ? -12.890 -5.728 21.967 1.00 57.69 200 ILE A N 1
ATOM 1567 C CA . ILE A 1 200 ? -13.786 -6.176 20.904 1.00 57.69 200 ILE A CA 1
ATOM 1568 C C . ILE A 1 200 ? -14.109 -7.628 21.184 1.00 57.69 200 ILE A C 1
ATOM 1570 O O . ILE A 1 200 ? -13.218 -8.475 21.229 1.00 57.69 200 ILE A O 1
ATOM 1574 N N . PHE A 1 201 ? -15.390 -7.897 21.393 1.00 54.97 201 PHE A N 1
ATOM 1575 C CA . PHE A 1 201 ? -15.892 -9.251 21.516 1.00 54.97 201 PHE A CA 1
ATOM 1576 C C . PHE A 1 201 ? -16.500 -9.638 20.174 1.00 54.97 201 PHE A C 1
ATOM 1578 O O . PHE A 1 201 ? -17.452 -9.016 19.703 1.00 54.97 201 PHE A O 1
ATOM 1585 N N . VAL A 1 202 ? -15.918 -10.654 19.543 1.00 52.41 202 VAL A N 1
ATOM 1586 C CA . VAL A 1 202 ? -16.492 -11.282 18.355 1.00 52.41 202 VAL A CA 1
ATOM 1587 C C . VAL A 1 202 ? -17.371 -12.418 18.855 1.00 52.41 202 VAL A C 1
ATOM 1589 O O . VAL A 1 202 ? -16.861 -13.396 19.394 1.00 52.41 202 VAL A O 1
ATOM 1592 N N . THR A 1 203 ? -18.689 -12.270 18.737 1.00 47.81 203 THR A N 1
ATOM 1593 C CA . THR A 1 203 ? -19.625 -13.347 19.071 1.00 47.81 203 THR A CA 1
ATOM 1594 C C . THR A 1 203 ? -19.924 -14.166 17.822 1.00 47.81 203 THR A C 1
ATOM 1596 O O . THR A 1 203 ? -20.277 -13.612 16.783 1.00 47.81 203 THR A O 1
ATOM 1599 N N . ASP A 1 204 ? -19.851 -15.484 17.941 1.00 40.81 204 ASP A N 1
ATOM 1600 C CA . ASP A 1 204 ? -20.285 -16.487 16.960 1.00 40.81 204 ASP A CA 1
ATOM 1601 C C . ASP A 1 204 ? -21.819 -16.613 16.851 1.00 40.81 204 ASP A C 1
ATOM 1603 O O . ASP A 1 204 ? -22.334 -17.530 16.218 1.00 40.81 204 ASP A O 1
ATOM 1607 N N . ALA A 1 205 ? -22.570 -15.686 17.448 1.00 39.56 205 ALA A N 1
ATOM 1608 C CA . ALA A 1 205 ? -23.926 -15.969 17.895 1.00 39.56 205 ALA A CA 1
ATOM 1609 C C . ALA A 1 205 ? -25.000 -16.095 16.805 1.00 39.56 205 ALA A C 1
ATOM 1611 O O . ALA A 1 205 ? -26.064 -16.613 17.123 1.00 39.56 205 ALA A O 1
ATOM 1612 N N . PHE A 1 206 ? -24.784 -15.679 15.552 1.00 40.75 206 PHE A N 1
ATOM 1613 C CA . PHE A 1 206 ? -25.797 -15.897 14.514 1.00 40.75 206 PHE A CA 1
ATOM 1614 C C . PHE A 1 206 ? -25.186 -16.222 13.156 1.00 40.75 206 PHE A C 1
ATOM 1616 O O . PHE A 1 206 ? -24.649 -15.378 12.436 1.00 40.75 206 PHE A O 1
ATOM 1623 N N . GLU A 1 207 ? -25.346 -17.487 12.795 1.00 44.00 207 GLU A N 1
ATOM 1624 C CA . GLU A 1 207 ? -25.329 -18.027 11.445 1.00 44.00 207 GLU A CA 1
ATOM 1625 C C . GLU A 1 207 ? -26.456 -17.370 10.610 1.00 44.00 207 GLU A C 1
ATOM 1627 O O . GLU A 1 207 ? -27.466 -17.984 10.307 1.00 44.00 207 GLU A O 1
ATOM 1632 N N . ALA A 1 208 ? -26.321 -16.069 10.321 1.00 37.59 208 ALA A N 1
ATOM 1633 C CA . ALA A 1 208 ? -27.013 -15.338 9.252 1.00 37.59 208 ALA A CA 1
ATOM 1634 C C . ALA A 1 208 ? -26.434 -13.923 9.075 1.00 37.59 208 ALA A C 1
ATOM 1636 O O . ALA A 1 208 ? -26.171 -13.518 7.950 1.00 37.59 208 ALA A O 1
ATOM 1637 N N . GLU A 1 209 ? -26.140 -13.189 10.149 1.00 45.81 209 GLU A N 1
ATOM 1638 C CA . GLU A 1 209 ? -25.616 -11.817 10.074 1.00 45.81 209 GLU A CA 1
ATOM 1639 C C . GLU A 1 209 ? -24.694 -11.569 11.276 1.00 45.81 209 GLU A C 1
ATOM 1641 O O . GLU A 1 209 ? -25.127 -11.515 12.425 1.00 45.81 209 GLU A O 1
ATOM 1646 N N . ARG A 1 210 ? -23.383 -11.489 11.021 1.00 44.75 210 ARG A N 1
ATOM 1647 C CA . ARG A 1 210 ? -22.365 -11.313 12.065 1.00 44.75 210 ARG A CA 1
ATOM 1648 C C . ARG A 1 210 ? -22.418 -9.875 12.584 1.00 44.75 210 ARG A C 1
ATOM 1650 O O . ARG A 1 210 ? -21.977 -8.961 11.895 1.00 44.75 210 ARG A O 1
ATOM 1657 N N . ALA A 1 211 ? -22.932 -9.685 13.795 1.00 42.34 211 ALA A N 1
ATOM 1658 C CA . ALA A 1 211 ? -22.880 -8.412 14.508 1.00 42.34 211 ALA A CA 1
ATOM 1659 C C . ALA A 1 211 ? -21.634 -8.347 15.407 1.00 42.34 211 ALA A C 1
ATOM 1661 O O . ALA A 1 211 ? -21.309 -9.312 16.100 1.00 42.34 211 ALA A O 1
ATOM 1662 N N . VAL A 1 212 ? -20.954 -7.199 15.422 1.00 47.03 212 VAL A N 1
ATOM 1663 C CA . VAL A 1 212 ? -19.885 -6.900 16.385 1.00 47.03 212 VAL A CA 1
ATOM 1664 C C . VAL A 1 212 ? -20.457 -6.017 17.484 1.00 47.03 212 VAL A C 1
ATOM 1666 O O . VAL A 1 212 ? -21.049 -4.977 17.199 1.00 47.03 212 VAL A O 1
ATOM 1669 N N . ILE A 1 213 ? -20.273 -6.419 18.742 1.00 46.16 213 ILE A N 1
ATOM 1670 C CA . ILE A 1 213 ? -20.724 -5.647 19.903 1.00 46.16 213 ILE A CA 1
ATOM 1671 C C . ILE A 1 213 ? -19.503 -5.011 20.568 1.00 46.16 213 ILE A C 1
ATOM 1673 O O . ILE A 1 213 ? -18.575 -5.702 20.992 1.00 46.16 213 ILE A O 1
ATOM 1677 N N . ILE A 1 214 ? -19.511 -3.681 20.667 1.00 46.62 214 ILE A N 1
ATOM 1678 C CA . ILE A 1 214 ? -18.444 -2.904 21.304 1.00 46.62 214 ILE A CA 1
ATOM 1679 C C . ILE A 1 214 ? -18.935 -2.442 22.675 1.00 46.62 214 ILE A C 1
ATOM 1681 O O . ILE A 1 214 ? -19.905 -1.690 22.771 1.00 46.62 214 ILE A O 1
ATOM 1685 N N . TYR A 1 215 ? -18.249 -2.879 23.732 1.00 39.50 215 TYR A N 1
ATOM 1686 C CA . TYR A 1 215 ? -18.473 -2.404 25.097 1.00 39.50 215 TYR A CA 1
ATOM 1687 C C . TYR A 1 215 ? -17.401 -1.385 25.491 1.00 39.50 215 TYR A C 1
ATOM 1689 O O . TYR A 1 215 ? -16.249 -1.479 25.062 1.00 39.50 215 TYR A O 1
ATOM 1697 N N . LYS A 1 216 ? -17.807 -0.415 26.311 1.00 42.47 216 LYS A N 1
ATOM 1698 C CA . LYS A 1 216 ? -16.944 0.593 26.930 1.00 42.47 216 LYS A CA 1
ATOM 1699 C C . LYS A 1 216 ? -16.549 0.167 28.338 1.00 42.47 216 LYS A C 1
ATOM 1701 O O . LYS A 1 216 ? -17.431 -0.382 29.033 1.00 42.47 216 LYS A O 1
#

Secondary structure (DSSP, 8-state):
-----------EEEEEEEEEETTEEEEEEEEEETT-SEEEEEEEEEEES-TTS-SEEEEEEESS----S--TTTTSHHHH-SEEEETHHHH--EETTS--EEEEEGGGS-SSSTT--TTPEEEEEESS-TT-EEEEE-EE-SS-EEEEEEEEE-SSEEEEEEEEEEE-TTT--EEEEEEEEEEE--SSS---------EEEE----SS---EEEE-

InterPro domains:
  IPR036423 Superoxide dismutase-like, copper/zinc binding domain superfamily [SSF49329] (17-138)
  IPR053257 Cu-only superoxide dismutase [PTHR20910] (5-205)

pLDDT: mean 80.0, std 18.0, range [32.06, 98.31]

Sequence (216 aa):
MGIFLVSHLAGGIKLKAYISQHGVQGEVTLEQHYDERSIQIETTGLVRKVDTWGDLWHWSIREFPVEYTRLEERCTDERLGKQLVNLDSILGPLDLNQTSSHSIDNDLLPLTGTNGVWGASLLLENDGDRTIRVCATLTVAGSGGIKLAEARFYAPLAGSIYFEWVGFSTLSTTDAIIISDLKRLSTNKFKQTSDHVWKIFVTDAFEAERAVIIYK

Radius of gyration: 20.27 Å; chains: 1; bounding box: 42×65×52 Å